Protein AF-Q4CYM6-F1 (afdb_monomer_lite)

Sequence (364 aa):
MTAPSELSGEALVFYVMRTNGNPVRLFGADGVTAESALKRVYKALALRLHPDKNGHPRAHEAFQLLQQSFEATLESLQSKAPEEKKTRPNFPPPCPSSSPPPPPPPPPPPSFAFAKSTLPGVRKEEQKQRQHAFAGNSLFEIPLPPDVFGAFAAPDSSEPPVASVSTGCPGTKPPAKRTRPLPALDLSSDDEEHVDEAGGLQASRRDDEQEHASQKRNAERKAVQKEKRSTGRRTLMQLFAEFNISDDEEEMAPVNHPTGKETGHHWEPTSCHETNRRQQSGAGKPATTLASSSVACPCCGAGEFSAHIMRGVVCQSCRAQFVPAAIGMMAAERHAAGRKKDRASRGELCACGKAKKGLCFLCD

Organism: Trypanosoma cruzi (strain CL Brener) (NCBI:txid353153)

Structure (mmCIF, N/CA/C/O backbone):
data_AF-Q4CYM6-F1
#
_entry.id   AF-Q4CYM6-F1
#
loop_
_atom_site.group_PDB
_atom_site.id
_atom_site.type_symbol
_atom_site.label_atom_id
_atom_site.label_alt_id
_atom_site.label_comp_id
_atom_site.label_asym_id
_atom_site.label_entity_id
_atom_site.label_seq_id
_atom_site.pdbx_PDB_ins_code
_atom_site.Cartn_x
_atom_site.Cartn_y
_atom_site.Cartn_z
_atom_site.occupancy
_atom_site.B_iso_or_equiv
_atom_site.auth_seq_id
_atom_site.auth_comp_id
_atom_site.auth_asym_id
_atom_site.auth_atom_id
_atom_site.pdbx_PDB_model_num
ATOM 1 N N . MET A 1 1 ? 10.605 10.141 9.007 1.00 66.00 1 MET A N 1
ATOM 2 C CA . MET A 1 1 ? 10.479 9.049 8.018 1.00 66.00 1 MET A CA 1
ATOM 3 C C . MET A 1 1 ? 9.621 9.570 6.881 1.00 66.00 1 MET A C 1
ATOM 5 O O . MET A 1 1 ? 8.576 10.131 7.172 1.00 66.00 1 MET A O 1
ATOM 9 N N . THR A 1 2 ? 10.072 9.475 5.631 1.00 80.38 2 THR A N 1
ATOM 10 C CA . THR A 1 2 ? 9.283 9.915 4.468 1.00 80.38 2 THR A CA 1
ATOM 11 C C . THR A 1 2 ? 8.023 9.064 4.361 1.00 80.38 2 THR A C 1
ATOM 13 O O . THR A 1 2 ? 8.113 7.838 4.451 1.00 80.38 2 THR A O 1
ATOM 16 N N . ALA A 1 3 ? 6.861 9.698 4.202 1.00 87.94 3 ALA A N 1
ATOM 17 C CA . ALA A 1 3 ? 5.616 8.969 4.013 1.00 87.94 3 ALA A CA 1
ATOM 18 C C . ALA A 1 3 ? 5.698 8.150 2.709 1.00 87.94 3 ALA A C 1
ATOM 20 O O . ALA A 1 3 ? 6.190 8.668 1.701 1.00 87.94 3 ALA A O 1
ATOM 21 N N . PRO A 1 4 ? 5.208 6.898 2.675 1.00 88.62 4 PRO A N 1
ATOM 22 C CA . PRO A 1 4 ? 5.246 6.074 1.461 1.00 88.62 4 PRO A CA 1
ATOM 23 C C . PRO A 1 4 ? 4.514 6.751 0.288 1.00 88.62 4 PRO A C 1
ATOM 25 O O . PRO A 1 4 ? 4.894 6.595 -0.871 1.00 88.62 4 PRO A O 1
ATOM 28 N N . SER A 1 5 ? 3.540 7.610 0.599 1.00 88.00 5 SER A N 1
ATOM 29 C CA . SER A 1 5 ? 2.810 8.474 -0.333 1.00 88.00 5 SER A CA 1
ATOM 30 C C . SER A 1 5 ? 3.649 9.564 -1.017 1.00 88.00 5 SER A C 1
ATOM 32 O O . SER A 1 5 ? 3.127 10.252 -1.894 1.00 88.00 5 SER A O 1
ATOM 34 N N . GLU A 1 6 ? 4.929 9.735 -0.695 1.00 91.12 6 GLU A N 1
ATOM 35 C CA . GLU A 1 6 ? 5.825 10.700 -1.360 1.00 91.12 6 GLU A CA 1
ATOM 36 C C . GLU A 1 6 ? 6.932 10.035 -2.189 1.00 91.12 6 GLU A C 1
ATOM 38 O O . GLU A 1 6 ? 7.688 10.716 -2.884 1.00 91.12 6 GLU A O 1
ATOM 43 N N . LEU A 1 7 ? 7.035 8.706 -2.132 1.00 93.81 7 LEU A N 1
ATOM 44 C CA . LEU A 1 7 ? 8.043 7.955 -2.869 1.00 93.81 7 LEU A CA 1
ATOM 45 C C . LEU A 1 7 ? 7.664 7.855 -4.356 1.00 93.81 7 LEU A C 1
ATOM 47 O O . LEU A 1 7 ? 6.485 7.731 -4.706 1.00 93.81 7 LEU A O 1
ATOM 51 N N . SER A 1 8 ? 8.674 7.897 -5.232 1.00 95.00 8 SER A N 1
ATOM 52 C CA . SER A 1 8 ? 8.510 7.525 -6.642 1.00 95.00 8 SER A CA 1
ATOM 53 C C . SER A 1 8 ? 8.118 6.048 -6.755 1.00 95.00 8 SER A C 1
ATOM 55 O O . SER A 1 8 ? 8.367 5.277 -5.830 1.00 95.00 8 SER A O 1
ATOM 57 N N . GLY A 1 9 ? 7.527 5.635 -7.881 1.00 95.25 9 GLY A N 1
ATOM 58 C CA . GLY A 1 9 ? 7.086 4.248 -8.086 1.00 95.25 9 GLY A CA 1
ATOM 59 C C . GLY A 1 9 ? 8.189 3.214 -7.823 1.00 95.25 9 GLY A C 1
ATOM 60 O O . GLY A 1 9 ? 7.995 2.281 -7.049 1.00 95.25 9 GLY A O 1
ATOM 61 N N . GLU A 1 10 ? 9.395 3.440 -8.351 1.00 96.81 10 GLU A N 1
ATOM 62 C CA . GLU A 1 10 ? 10.553 2.562 -8.118 1.00 96.81 10 GLU A CA 1
ATOM 63 C C . GLU A 1 10 ? 11.018 2.559 -6.654 1.00 96.81 10 GLU A C 1
ATOM 65 O O . GLU A 1 10 ? 11.250 1.497 -6.075 1.00 96.81 10 GLU A O 1
ATOM 70 N N . ALA A 1 11 ? 11.109 3.733 -6.018 1.00 97.19 11 ALA A N 1
ATOM 71 C CA . ALA A 1 11 ? 11.476 3.828 -4.605 1.00 97.19 11 ALA A CA 1
ATOM 72 C C . ALA A 1 11 ? 10.434 3.147 -3.705 1.00 97.19 11 ALA A C 1
ATOM 74 O O . ALA A 1 11 ? 10.786 2.553 -2.683 1.00 97.19 11 ALA A O 1
ATOM 75 N N . LEU A 1 12 ? 9.161 3.199 -4.102 1.00 97.31 12 LEU A N 1
ATOM 76 C CA . LEU A 1 12 ? 8.072 2.531 -3.412 1.00 97.31 12 LEU A CA 1
ATOM 77 C C . LEU A 1 12 ? 8.180 1.009 -3.547 1.00 97.31 12 LEU A C 1
ATOM 79 O O . LEU A 1 12 ? 8.008 0.319 -2.546 1.00 97.31 12 LEU A O 1
ATOM 83 N N . VAL A 1 13 ? 8.550 0.483 -4.721 1.00 97.94 13 VAL A N 1
ATOM 84 C CA . VAL A 1 13 ? 8.833 -0.954 -4.895 1.00 97.94 13 VAL A CA 1
ATOM 85 C C . VAL A 1 13 ? 9.922 -1.400 -3.917 1.00 97.94 13 VAL A C 1
ATOM 87 O O . VAL A 1 13 ? 9.685 -2.306 -3.120 1.00 97.94 13 VAL A O 1
ATOM 90 N N . PHE A 1 14 ? 11.076 -0.723 -3.882 1.00 97.56 14 PHE A N 1
ATOM 91 C CA . PHE A 1 14 ? 12.140 -1.049 -2.920 1.00 97.56 14 PHE A CA 1
ATOM 92 C C . PHE A 1 14 ? 11.678 -0.948 -1.464 1.00 97.56 14 PHE A C 1
ATOM 94 O O . PHE A 1 14 ? 12.076 -1.767 -0.633 1.00 97.56 14 PHE A O 1
ATOM 101 N N . TYR A 1 15 ? 10.836 0.035 -1.144 1.00 97.62 15 TYR A N 1
ATOM 102 C CA . TYR A 1 15 ? 10.273 0.200 0.191 1.00 97.62 15 TYR A CA 1
ATOM 103 C C . TYR A 1 15 ? 9.377 -0.978 0.596 1.00 97.62 15 TYR A C 1
ATOM 105 O O . TYR A 1 15 ? 9.541 -1.511 1.697 1.00 97.62 15 TYR A O 1
ATOM 113 N N . VAL A 1 16 ? 8.477 -1.431 -0.284 1.00 97.81 16 VAL A N 1
ATOM 114 C CA . VAL A 1 16 ? 7.616 -2.594 -0.010 1.00 97.81 16 VAL A CA 1
ATOM 115 C C . VAL A 1 16 ? 8.449 -3.861 0.169 1.00 97.81 16 VAL A C 1
ATOM 117 O O . VAL A 1 16 ? 8.280 -4.564 1.164 1.00 97.81 16 VAL A O 1
ATOM 120 N N . MET A 1 17 ? 9.434 -4.095 -0.703 1.00 97.44 17 MET A N 1
ATOM 121 C CA . MET A 1 17 ? 10.327 -5.254 -0.569 1.00 97.44 17 MET A CA 1
ATOM 122 C C . MET A 1 17 ? 11.131 -5.214 0.735 1.00 97.44 17 MET A C 1
ATOM 124 O O . MET A 1 17 ? 11.286 -6.226 1.411 1.00 97.44 17 MET A O 1
ATOM 128 N N . ARG A 1 18 ? 11.617 -4.033 1.135 1.00 97.50 18 ARG A N 1
ATOM 129 C CA . ARG A 1 18 ? 12.384 -3.854 2.378 1.00 97.50 18 ARG A CA 1
ATOM 130 C C . ARG A 1 18 ? 11.533 -4.018 3.636 1.00 97.50 18 ARG A C 1
ATOM 132 O O . ARG A 1 18 ? 12.061 -4.363 4.690 1.00 97.50 18 ARG A O 1
ATOM 139 N N . THR A 1 19 ? 10.247 -3.692 3.560 1.00 96.75 19 THR A N 1
ATOM 140 C CA . THR A 1 19 ? 9.304 -3.829 4.680 1.00 96.75 19 THR A CA 1
ATOM 141 C C . THR A 1 19 ? 8.689 -5.221 4.767 1.00 96.75 19 THR A C 1
ATOM 143 O O . THR A 1 19 ? 8.089 -5.522 5.796 1.00 96.75 19 THR A O 1
ATOM 146 N N . ASN A 1 20 ? 8.860 -6.052 3.732 1.00 96.81 20 ASN A N 1
ATOM 147 C CA . ASN A 1 20 ? 8.353 -7.420 3.643 1.00 96.81 20 ASN A CA 1
ATOM 148 C C . ASN A 1 20 ? 6.854 -7.526 3.977 1.00 96.81 20 ASN A C 1
ATOM 150 O O . ASN A 1 20 ? 6.438 -8.411 4.719 1.00 96.81 20 ASN A O 1
ATOM 154 N N . GLY A 1 21 ? 6.056 -6.561 3.508 1.00 93.06 21 GLY A N 1
ATOM 155 C CA . GLY A 1 21 ? 4.616 -6.546 3.777 1.00 93.06 21 GLY A CA 1
ATOM 156 C C . GLY A 1 21 ? 4.215 -6.122 5.198 1.00 93.06 21 GLY A C 1
ATOM 157 O O . GLY A 1 21 ? 3.111 -6.410 5.642 1.00 93.06 21 GLY A O 1
ATOM 158 N N . ASN A 1 22 ? 5.08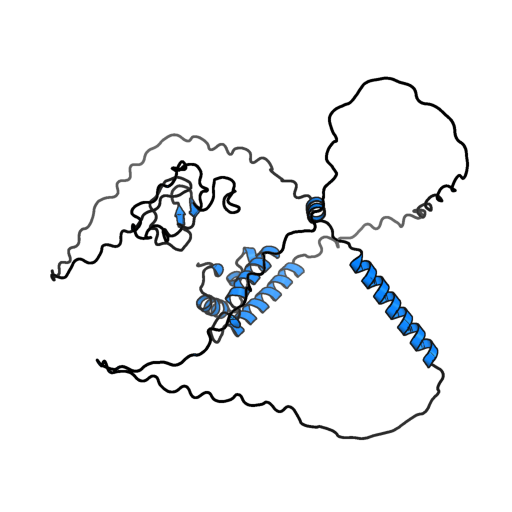0 -5.450 5.967 1.00 96.75 22 ASN A N 1
ATOM 159 C CA . ASN A 1 22 ? 4.679 -4.979 7.295 1.00 96.75 22 ASN A CA 1
ATOM 160 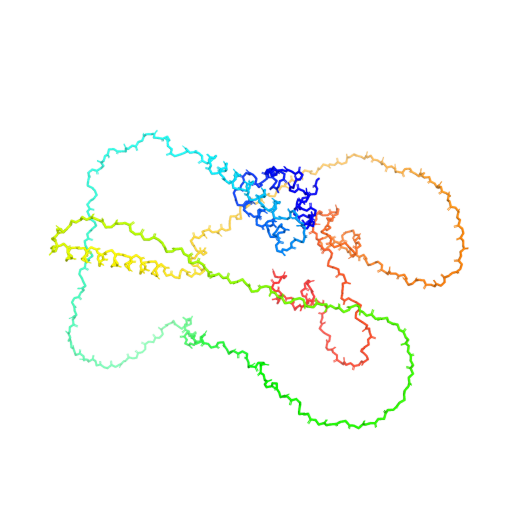C C . ASN A 1 22 ? 3.557 -3.915 7.190 1.00 96.75 22 ASN A C 1
ATOM 162 O O . ASN A 1 22 ? 3.822 -2.809 6.700 1.00 96.75 22 ASN A O 1
ATOM 166 N N . PRO A 1 23 ? 2.338 -4.183 7.698 1.00 96.12 23 PRO A N 1
ATOM 167 C CA . PRO A 1 23 ? 1.184 -3.322 7.451 1.00 96.12 23 PRO A CA 1
ATOM 168 C C . PRO A 1 23 ? 1.307 -1.957 8.134 1.00 96.12 23 PRO A C 1
ATOM 170 O O . PRO A 1 23 ? 0.920 -0.947 7.554 1.00 96.12 23 PRO A O 1
ATOM 173 N N . VAL A 1 24 ? 1.932 -1.889 9.315 1.00 96.38 24 VAL A N 1
ATOM 174 C CA . VAL A 1 24 ? 2.138 -0.629 10.053 1.00 96.38 24 VAL A CA 1
ATOM 175 C C . VAL A 1 24 ? 3.072 0.305 9.286 1.00 96.38 24 VAL A C 1
ATOM 177 O O . VAL A 1 24 ? 2.883 1.520 9.281 1.00 96.38 24 VAL A O 1
ATOM 180 N N . ARG A 1 25 ? 4.081 -0.247 8.602 1.00 96.56 25 ARG A N 1
ATOM 181 C CA . ARG A 1 25 ? 5.010 0.551 7.790 1.00 96.56 25 ARG A CA 1
ATOM 182 C C . ARG A 1 25 ? 4.386 0.978 6.463 1.00 96.56 25 ARG A C 1
ATOM 184 O O . ARG A 1 25 ? 4.596 2.110 6.040 1.00 96.56 25 ARG A O 1
ATOM 191 N N . LEU A 1 26 ? 3.616 0.096 5.825 1.00 96.31 26 LEU A N 1
ATOM 192 C CA . LEU A 1 26 ? 2.977 0.373 4.537 1.00 96.31 26 LEU A CA 1
ATOM 193 C C . LEU A 1 26 ? 1.810 1.358 4.657 1.00 96.31 26 LEU A C 1
ATOM 195 O O . LEU A 1 26 ? 1.749 2.328 3.903 1.00 96.31 26 LEU A O 1
ATOM 199 N N . PHE A 1 27 ? 0.899 1.118 5.600 1.00 96.25 27 PHE A N 1
ATOM 200 C CA . PHE A 1 27 ? -0.351 1.870 5.730 1.00 96.25 27 PHE A CA 1
ATOM 201 C C . PHE A 1 27 ? -0.303 2.962 6.806 1.00 96.25 27 PHE A C 1
ATOM 203 O O . PHE A 1 27 ? -1.181 3.822 6.841 1.00 96.25 27 PHE A O 1
ATOM 210 N N . GLY A 1 28 ? 0.730 2.966 7.654 1.00 94.56 28 GLY A N 1
ATOM 211 C CA . GLY A 1 28 ? 0.811 3.834 8.829 1.00 94.56 28 GLY A CA 1
ATOM 212 C C . GLY A 1 28 ? -0.029 3.313 9.999 1.00 94.56 28 GLY A C 1
ATOM 213 O O . GLY A 1 28 ? -0.799 2.364 9.857 1.00 94.56 28 GLY A O 1
ATOM 214 N N . ALA A 1 29 ? 0.114 3.945 11.167 1.00 93.75 29 ALA A N 1
ATOM 215 C CA . ALA A 1 29 ? -0.659 3.593 12.362 1.00 93.75 29 ALA A CA 1
ATOM 216 C C . ALA A 1 29 ? -2.171 3.787 12.143 1.00 93.75 29 ALA A C 1
ATOM 218 O O . ALA A 1 29 ? -2.959 2.916 12.494 1.00 93.75 29 ALA A O 1
ATOM 219 N N . ASP A 1 30 ? -2.564 4.875 11.479 1.00 89.38 30 ASP A N 1
ATOM 220 C CA . ASP A 1 30 ? -3.975 5.175 11.199 1.00 89.38 30 ASP A CA 1
ATOM 221 C C . ASP A 1 30 ? -4.587 4.188 10.195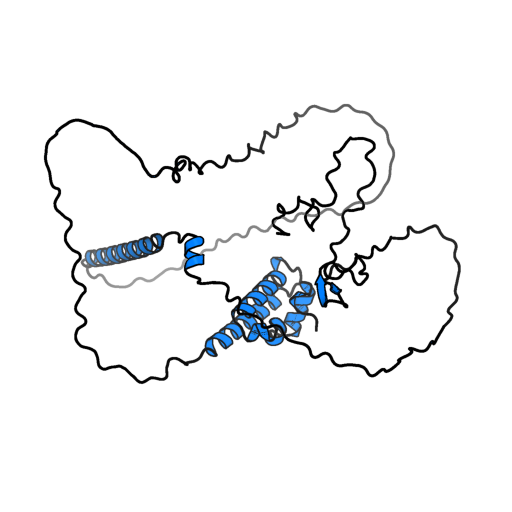 1.00 89.38 30 ASP A C 1
ATOM 223 O O . ASP A 1 30 ? -5.757 3.817 10.283 1.00 89.38 30 ASP A O 1
ATOM 227 N N . GLY A 1 31 ? -3.780 3.724 9.237 1.00 88.00 31 GLY A N 1
ATOM 228 C CA . GLY A 1 31 ? -4.212 2.750 8.244 1.00 88.00 31 GLY A CA 1
ATOM 229 C C . GLY A 1 31 ? -4.481 1.369 8.836 1.00 88.00 31 GLY A C 1
ATOM 230 O O . GLY A 1 31 ? -5.274 0.630 8.275 1.00 88.00 31 GLY A O 1
ATOM 231 N N . VAL A 1 32 ? -3.871 1.012 9.970 1.00 93.25 32 VAL A N 1
ATOM 232 C CA . VAL A 1 32 ? -4.099 -0.291 10.620 1.00 93.25 32 VAL A CA 1
ATOM 233 C C . VAL A 1 32 ? -5.188 -0.262 11.695 1.00 93.25 32 VAL A C 1
ATOM 235 O O . VAL A 1 32 ? -5.499 -1.312 12.250 1.00 93.25 32 VAL A O 1
ATOM 238 N N . THR A 1 33 ? -5.764 0.905 12.006 1.00 93.62 33 THR A N 1
ATOM 239 C CA . THR A 1 33 ? -6.825 1.063 13.021 1.00 93.62 33 THR A CA 1
ATOM 240 C C . THR A 1 33 ? -8.197 1.349 12.417 1.00 93.62 33 THR A C 1
ATOM 242 O O . THR A 1 33 ? -9.198 0.903 12.973 1.00 93.62 33 THR A O 1
ATOM 245 N N . ALA A 1 34 ? -8.265 2.045 11.277 1.00 95.06 34 ALA A N 1
ATOM 246 C CA . ALA A 1 34 ? -9.523 2.400 10.622 1.00 95.06 34 ALA A CA 1
ATOM 247 C C . ALA A 1 34 ? -9.637 1.793 9.215 1.00 95.06 34 ALA A C 1
ATOM 249 O O . ALA A 1 34 ? -8.825 2.065 8.330 1.00 95.06 34 ALA A O 1
ATOM 250 N N . GLU A 1 35 ? -10.712 1.037 8.963 1.00 96.44 35 GLU A N 1
ATOM 251 C CA . GLU A 1 35 ? -10.946 0.362 7.675 1.00 96.44 35 GLU A CA 1
ATOM 252 C C . GLU A 1 35 ? -11.021 1.347 6.490 1.00 96.44 35 GLU A C 1
ATOM 254 O O . GLU A 1 35 ? -10.513 1.083 5.397 1.00 96.44 35 GLU A O 1
ATOM 259 N N . SER A 1 36 ? -11.629 2.519 6.699 1.00 95.81 36 SER A N 1
ATOM 260 C CA . SER A 1 36 ? -11.734 3.563 5.674 1.00 95.81 36 SER A CA 1
ATOM 261 C C . SER A 1 36 ? -10.369 4.169 5.324 1.00 95.81 36 SER A C 1
ATOM 263 O O . SER A 1 36 ? -10.083 4.396 4.144 1.00 95.81 36 SER A O 1
ATOM 265 N N . ALA A 1 37 ? -9.502 4.384 6.319 1.00 96.00 37 ALA A N 1
ATOM 266 C CA . ALA A 1 37 ? -8.136 4.859 6.120 1.00 96.00 37 ALA A CA 1
ATOM 267 C C . ALA A 1 37 ? -7.290 3.803 5.394 1.00 96.00 37 ALA A C 1
ATOM 269 O O . ALA A 1 37 ? -6.634 4.132 4.401 1.00 96.00 37 ALA A O 1
ATOM 270 N N . LEU A 1 38 ? -7.397 2.532 5.804 1.00 97.44 38 LEU A N 1
ATOM 271 C CA . LEU A 1 38 ? -6.731 1.395 5.161 1.00 97.44 38 LEU A CA 1
ATOM 272 C C . LEU A 1 38 ? -7.022 1.350 3.656 1.00 97.44 38 LEU A C 1
ATOM 274 O O . LEU A 1 38 ? -6.105 1.358 2.832 1.00 97.44 38 LEU A O 1
ATOM 278 N N . LYS A 1 39 ? -8.309 1.373 3.286 1.00 97.62 39 LYS A N 1
ATOM 279 C CA . LYS A 1 39 ? -8.768 1.328 1.886 1.00 97.62 39 LYS A CA 1
ATOM 280 C C . LYS A 1 39 ? -8.252 2.510 1.064 1.00 97.62 39 LYS A C 1
ATOM 282 O O . LYS A 1 39 ? -7.861 2.336 -0.093 1.00 97.62 39 LYS A O 1
ATOM 287 N N . ARG A 1 40 ? -8.229 3.714 1.647 1.00 97.06 40 ARG A N 1
ATOM 288 C CA . ARG A 1 40 ? -7.719 4.924 0.979 1.00 97.06 40 ARG A CA 1
ATOM 289 C C . ARG A 1 40 ? -6.224 4.824 0.690 1.00 97.06 40 ARG A C 1
ATOM 291 O O . ARG A 1 40 ? -5.816 5.099 -0.441 1.00 97.06 40 ARG A O 1
ATOM 298 N N . VAL A 1 41 ? -5.424 4.421 1.678 1.00 96.75 41 VAL A N 1
ATOM 299 C CA . VAL A 1 41 ? -3.968 4.290 1.516 1.00 96.75 41 VAL A CA 1
ATOM 300 C C . VAL A 1 41 ? -3.636 3.150 0.555 1.00 96.75 41 VAL A C 1
ATOM 302 O O . VAL A 1 41 ? -2.851 3.356 -0.370 1.00 96.75 41 VAL A O 1
ATOM 305 N N . TYR A 1 42 ? -4.298 1.995 0.684 1.00 98.00 42 TYR A N 1
ATOM 306 C CA . TYR A 1 42 ? -4.143 0.872 -0.244 1.00 98.00 42 TYR A CA 1
ATOM 307 C C . TYR A 1 42 ? -4.378 1.294 -1.695 1.00 98.00 42 TYR A C 1
ATOM 309 O O . TYR A 1 42 ? -3.511 1.073 -2.536 1.00 98.00 42 TYR A O 1
ATOM 317 N N . LYS A 1 43 ? -5.491 1.977 -1.994 1.00 97.88 43 LYS A N 1
ATOM 318 C CA . LYS A 1 43 ? -5.790 2.436 -3.360 1.00 97.88 43 LYS A CA 1
ATOM 319 C C . LYS A 1 43 ? -4.699 3.361 -3.911 1.00 97.88 43 LYS A C 1
ATOM 321 O O . LYS A 1 43 ? -4.313 3.231 -5.072 1.00 97.88 43 LYS A O 1
ATOM 326 N N . ALA A 1 44 ? -4.192 4.282 -3.089 1.00 96.69 44 ALA A N 1
ATOM 327 C CA . ALA A 1 44 ? -3.128 5.200 -3.491 1.00 96.69 44 ALA A CA 1
ATOM 328 C C . ALA A 1 44 ? -1.808 4.467 -3.788 1.00 96.69 44 ALA A C 1
ATOM 330 O O . ALA A 1 44 ? -1.152 4.768 -4.787 1.00 96.69 44 ALA A O 1
ATOM 331 N N . LEU A 1 45 ? -1.436 3.490 -2.956 1.00 97.44 45 LEU A N 1
ATOM 332 C CA . LEU A 1 45 ? -0.233 2.680 -3.152 1.00 97.44 45 LEU A CA 1
ATOM 333 C C . LEU A 1 45 ? -0.379 1.716 -4.336 1.00 97.44 45 LEU A C 1
ATOM 335 O O . LEU A 1 45 ? 0.535 1.618 -5.149 1.00 97.44 45 LEU A O 1
ATOM 339 N N . ALA A 1 46 ? -1.535 1.071 -4.490 1.00 97.94 46 ALA A N 1
ATOM 340 C CA . ALA A 1 46 ? -1.829 0.129 -5.566 1.00 97.94 46 ALA A CA 1
ATOM 341 C C . ALA A 1 46 ? -1.697 0.782 -6.949 1.00 97.94 46 ALA A C 1
ATOM 343 O O . ALA A 1 46 ? -1.032 0.239 -7.827 1.00 97.94 46 ALA A O 1
ATOM 344 N N . LEU A 1 47 ? -2.243 1.991 -7.130 1.00 97.19 47 LEU A N 1
ATOM 345 C CA . LEU A 1 47 ? -2.100 2.745 -8.384 1.00 97.19 47 LEU A CA 1
ATOM 346 C C . LEU A 1 47 ? -0.637 3.057 -8.721 1.00 97.19 47 LEU A C 1
ATOM 348 O O . LEU A 1 47 ? -0.267 3.100 -9.893 1.00 97.19 47 LEU A O 1
ATOM 352 N N . ARG A 1 48 ? 0.189 3.275 -7.695 1.00 96.50 48 ARG A N 1
ATOM 353 C CA . ARG A 1 48 ? 1.609 3.608 -7.838 1.00 96.50 48 ARG A CA 1
ATOM 354 C C . ARG A 1 48 ? 2.529 2.410 -7.900 1.00 96.50 48 ARG A C 1
ATOM 356 O O . ARG A 1 48 ? 3.651 2.603 -8.332 1.00 96.50 48 ARG A O 1
ATOM 363 N N . LEU A 1 49 ? 2.099 1.225 -7.475 1.00 97.12 49 LEU A N 1
ATOM 364 C CA . LEU A 1 49 ? 2.855 -0.030 -7.572 1.00 97.12 49 LEU A CA 1
ATOM 365 C C . LEU A 1 49 ? 2.393 -0.918 -8.725 1.00 97.12 49 LEU A C 1
ATOM 367 O O . LEU A 1 49 ? 3.004 -1.950 -8.980 1.00 97.12 49 LEU A O 1
ATOM 371 N N . HIS A 1 50 ? 1.334 -0.527 -9.434 1.00 97.62 50 HIS A N 1
ATOM 372 C CA . HIS A 1 50 ? 0.777 -1.320 -10.517 1.00 97.62 50 HIS A CA 1
ATOM 373 C C . HIS A 1 50 ? 1.851 -1.666 -11.570 1.00 97.62 50 HIS A C 1
ATOM 375 O O . HIS A 1 50 ? 2.521 -0.748 -12.058 1.00 97.62 50 HIS A O 1
ATOM 381 N N . PRO A 1 51 ? 2.018 -2.945 -11.958 1.00 97.88 51 PRO A N 1
ATOM 382 C CA . PRO A 1 51 ? 3.101 -3.370 -12.849 1.00 97.88 51 PRO A CA 1
ATOM 383 C C . PRO A 1 51 ? 3.032 -2.719 -14.239 1.00 97.88 51 PRO A C 1
ATOM 385 O O . PRO A 1 51 ? 4.064 -2.441 -14.826 1.00 97.88 51 PRO A O 1
ATOM 388 N N . ASP A 1 52 ? 1.833 -2.382 -14.730 1.00 97.75 52 ASP A N 1
ATOM 389 C CA . ASP A 1 52 ? 1.655 -1.637 -15.994 1.00 97.75 52 ASP A CA 1
ATOM 390 C C . ASP A 1 52 ? 2.293 -0.236 -15.966 1.00 97.75 52 ASP A C 1
ATOM 392 O O . ASP A 1 52 ? 2.821 0.248 -16.961 1.00 97.75 52 ASP A O 1
ATOM 396 N N . LYS A 1 53 ? 2.258 0.434 -14.806 1.00 96.38 53 LYS A N 1
ATOM 397 C CA . LYS A 1 53 ? 2.742 1.816 -14.664 1.00 96.38 53 LYS A CA 1
ATOM 398 C C . LYS A 1 53 ? 4.188 1.897 -14.192 1.00 96.38 53 LYS A C 1
ATOM 400 O O . LYS A 1 53 ? 4.804 2.952 -14.316 1.00 96.38 53 LYS A O 1
ATOM 405 N N . ASN A 1 54 ? 4.721 0.810 -13.640 1.00 96.38 54 ASN A N 1
ATOM 406 C CA . ASN A 1 54 ? 6.061 0.766 -13.075 1.00 96.38 54 ASN A CA 1
ATOM 407 C C . ASN A 1 54 ? 6.929 -0.193 -13.870 1.00 96.38 54 ASN A C 1
ATOM 409 O O . ASN A 1 54 ? 6.776 -1.403 -13.756 1.00 96.38 54 ASN A O 1
ATOM 413 N N . GLY A 1 55 ? 7.918 0.344 -14.584 1.00 96.31 55 GLY A N 1
ATOM 414 C CA . GLY A 1 55 ? 8.883 -0.457 -15.342 1.00 96.31 55 GLY A CA 1
ATOM 415 C C . GLY A 1 55 ? 9.860 -1.278 -14.487 1.00 96.31 55 GLY A C 1
ATOM 416 O O . GLY A 1 55 ? 10.777 -1.885 -15.031 1.00 96.31 55 GLY A O 1
ATOM 417 N N . HIS A 1 56 ? 9.709 -1.295 -13.159 1.00 97.56 56 HIS A N 1
ATOM 418 C CA . HIS A 1 56 ? 10.599 -2.039 -12.276 1.00 97.56 56 HIS A CA 1
ATOM 419 C C . HIS A 1 56 ? 10.301 -3.550 -12.358 1.00 97.56 56 HIS A C 1
ATOM 421 O O . HIS A 1 56 ? 9.152 -3.948 -12.158 1.00 97.56 56 HIS A O 1
ATOM 427 N N . PRO A 1 57 ? 11.308 -4.429 -12.538 1.00 97.94 57 PRO A N 1
ATOM 428 C CA . PRO A 1 57 ? 11.087 -5.870 -12.737 1.00 97.94 57 PRO A CA 1
ATOM 429 C C . PRO A 1 57 ? 10.389 -6.555 -11.551 1.00 97.94 57 PRO A C 1
ATOM 431 O O . PRO A 1 57 ? 9.675 -7.535 -11.722 1.00 97.94 57 PRO A O 1
ATOM 434 N N . ARG A 1 58 ? 10.555 -6.010 -10.339 1.00 97.94 58 ARG A N 1
ATOM 435 C CA . ARG A 1 58 ? 9.903 -6.493 -9.103 1.00 97.94 58 ARG A CA 1
ATOM 436 C C . ARG A 1 58 ? 8.597 -5.773 -8.747 1.00 97.94 58 ARG A C 1
ATOM 438 O O . ARG A 1 58 ? 8.106 -5.939 -7.635 1.00 97.94 58 ARG A O 1
ATOM 445 N N . ALA A 1 59 ? 8.042 -4.943 -9.635 1.00 98.19 59 ALA A N 1
ATOM 446 C CA . ALA A 1 59 ? 6.794 -4.226 -9.349 1.00 98.19 59 ALA A CA 1
ATOM 447 C C . ALA A 1 59 ? 5.629 -5.190 -9.080 1.00 98.19 59 ALA A C 1
ATOM 449 O O . ALA A 1 59 ? 4.847 -4.973 -8.159 1.00 98.19 59 ALA A O 1
ATOM 450 N N . HIS A 1 60 ? 5.565 -6.295 -9.829 1.00 98.31 60 HIS A N 1
ATOM 451 C CA . HIS A 1 60 ? 4.552 -7.329 -9.634 1.00 98.31 60 HIS A CA 1
ATOM 452 C C . HIS A 1 60 ? 4.657 -8.000 -8.252 1.00 98.31 60 HIS A C 1
ATOM 454 O O . HIS A 1 60 ? 3.663 -8.090 -7.539 1.00 98.31 60 HIS A O 1
ATOM 460 N N . GLU A 1 61 ? 5.868 -8.391 -7.840 1.00 98.38 61 GLU A N 1
ATOM 461 C CA . GLU A 1 61 ? 6.148 -8.989 -6.523 1.00 98.38 61 GLU A CA 1
ATOM 462 C C . GLU A 1 61 ? 5.783 -8.025 -5.378 1.00 98.38 61 GLU A C 1
ATOM 464 O O . GLU A 1 61 ? 5.091 -8.397 -4.431 1.00 98.38 61 GLU A O 1
ATOM 469 N N . ALA A 1 62 ? 6.164 -6.748 -5.497 1.00 98.31 62 ALA A N 1
ATOM 470 C CA . ALA A 1 62 ? 5.807 -5.723 -4.518 1.00 98.31 62 ALA A CA 1
ATOM 471 C C . ALA A 1 62 ? 4.292 -5.482 -4.438 1.00 98.31 62 ALA A C 1
ATOM 473 O O . ALA A 1 62 ? 3.756 -5.277 -3.348 1.00 98.31 62 ALA A O 1
ATOM 474 N N . PHE A 1 63 ? 3.588 -5.516 -5.571 1.00 98.44 63 PHE A N 1
ATOM 475 C CA . PHE A 1 63 ? 2.135 -5.373 -5.596 1.00 98.44 63 PHE A CA 1
ATOM 476 C C . PHE A 1 63 ? 1.436 -6.538 -4.879 1.00 98.44 63 PHE A C 1
ATOM 478 O O . PHE A 1 63 ? 0.516 -6.299 -4.097 1.00 98.44 63 PHE A O 1
ATOM 485 N N . GLN A 1 64 ? 1.909 -7.776 -5.072 1.00 98.44 64 GLN A N 1
ATOM 486 C CA . GLN A 1 64 ? 1.392 -8.946 -4.352 1.00 98.44 64 GLN A CA 1
ATOM 487 C C . GLN A 1 64 ? 1.596 -8.816 -2.836 1.00 98.44 64 GLN A C 1
ATOM 489 O O . GLN A 1 64 ? 0.649 -9.017 -2.077 1.00 98.44 64 GLN A O 1
ATOM 494 N N . LEU A 1 65 ? 2.790 -8.406 -2.387 1.00 98.31 65 LEU A N 1
ATOM 495 C CA . LEU A 1 65 ? 3.056 -8.168 -0.962 1.00 98.31 65 LEU A CA 1
ATOM 496 C C . LEU A 1 65 ? 2.143 -7.082 -0.381 1.00 98.31 65 LEU A C 1
ATOM 498 O O . LEU A 1 65 ? 1.605 -7.251 0.714 1.00 98.31 65 LEU A O 1
ATOM 502 N N . LEU A 1 66 ? 1.933 -5.977 -1.109 1.00 98.31 66 LEU A N 1
ATOM 503 C CA . LEU A 1 66 ? 0.995 -4.928 -0.696 1.00 98.31 66 LEU A CA 1
ATOM 504 C C . LEU A 1 66 ? -0.429 -5.486 -0.538 1.00 98.31 66 LEU A C 1
ATOM 506 O O . LEU A 1 66 ? -1.093 -5.171 0.450 1.00 98.31 66 LEU A O 1
ATOM 510 N N . GLN A 1 67 ? -0.893 -6.293 -1.495 1.00 98.56 67 GLN A N 1
ATOM 511 C CA . GLN A 1 67 ? -2.232 -6.880 -1.476 1.00 98.56 67 GLN A CA 1
ATOM 512 C C . GLN A 1 67 ? -2.422 -7.859 -0.309 1.00 98.56 67 GLN A C 1
ATOM 514 O O . GLN A 1 67 ? -3.382 -7.708 0.443 1.00 98.56 67 GLN A O 1
ATOM 519 N N . GLN A 1 68 ? -1.479 -8.778 -0.090 1.00 98.50 68 GLN A N 1
ATOM 520 C CA . GLN A 1 68 ? -1.511 -9.707 1.049 1.00 98.50 68 GLN A CA 1
ATOM 521 C C . GLN A 1 68 ? -1.551 -8.958 2.388 1.00 98.50 68 GLN A C 1
ATOM 523 O O . GLN A 1 68 ? -2.325 -9.293 3.282 1.00 98.50 68 GLN A O 1
ATOM 528 N N . SER A 1 69 ? -0.751 -7.894 2.510 1.00 98.00 69 SER A N 1
ATOM 529 C CA . SER A 1 69 ? -0.724 -7.053 3.714 1.00 98.00 69 SER A CA 1
ATOM 530 C C . SER A 1 69 ? -2.065 -6.360 3.956 1.00 98.00 69 SER A C 1
ATOM 532 O O . SER A 1 69 ? -2.501 -6.229 5.100 1.00 98.00 69 SER A O 1
ATOM 534 N N . PHE A 1 70 ? -2.714 -5.893 2.886 1.00 98.50 70 PHE A N 1
ATOM 535 C CA . PHE A 1 70 ? -4.027 -5.255 2.949 1.00 98.50 70 PHE A CA 1
ATOM 536 C C . PHE A 1 70 ? -5.109 -6.242 3.398 1.00 98.50 70 PHE A C 1
ATOM 538 O O . PHE A 1 70 ? -5.834 -5.930 4.339 1.00 98.50 70 PHE A O 1
ATOM 545 N N . GLU A 1 71 ? -5.181 -7.422 2.779 1.00 98.44 71 GLU A N 1
ATOM 546 C CA . GLU A 1 71 ? -6.162 -8.467 3.105 1.00 98.44 71 GLU A CA 1
ATOM 547 C C . GLU A 1 71 ? -6.018 -8.926 4.564 1.00 98.44 71 GLU A C 1
ATOM 549 O O . GLU A 1 71 ? -6.981 -8.847 5.324 1.00 98.44 71 GLU A O 1
ATOM 554 N N . ALA A 1 72 ? -4.797 -9.244 5.009 1.00 97.75 72 ALA A N 1
ATOM 555 C CA . ALA A 1 72 ? -4.535 -9.638 6.395 1.00 97.75 72 ALA A CA 1
ATOM 556 C C . ALA A 1 72 ? -4.896 -8.536 7.415 1.00 97.75 72 ALA A C 1
ATOM 558 O O . ALA A 1 72 ? -5.407 -8.815 8.502 1.00 97.75 72 ALA A O 1
ATOM 559 N N . THR A 1 73 ? -4.653 -7.263 7.078 1.00 97.50 73 THR A N 1
ATOM 560 C CA . THR A 1 73 ? -5.027 -6.137 7.953 1.00 97.50 73 THR A CA 1
ATOM 561 C C . THR A 1 73 ? -6.541 -5.943 7.987 1.00 97.50 73 THR A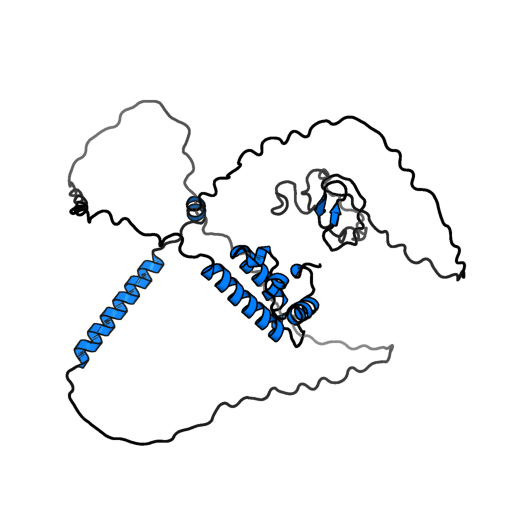 C 1
ATOM 563 O O . THR A 1 73 ? -7.099 -5.694 9.055 1.00 97.50 73 THR A O 1
ATOM 566 N N . LEU A 1 74 ? -7.215 -6.081 6.842 1.00 97.12 74 LEU A N 1
ATOM 567 C CA . LEU A 1 74 ? -8.669 -5.985 6.737 1.00 97.12 74 LEU A CA 1
ATOM 568 C C . LEU A 1 74 ? -9.349 -7.082 7.570 1.00 97.12 74 LEU A C 1
ATOM 570 O O . LEU A 1 74 ? -10.247 -6.783 8.353 1.00 97.12 74 LEU A O 1
ATOM 574 N N . GLU A 1 75 ? -8.877 -8.324 7.464 1.00 96.88 75 GLU A N 1
ATOM 575 C CA . GLU A 1 75 ? -9.347 -9.448 8.281 1.00 96.88 75 GLU A CA 1
ATOM 576 C C . GLU A 1 75 ? -9.090 -9.213 9.774 1.00 96.88 75 GLU A C 1
ATOM 578 O O . GLU A 1 75 ? -9.954 -9.489 10.609 1.00 96.88 75 GLU A O 1
ATOM 583 N N . SER A 1 76 ? -7.932 -8.649 10.138 1.00 96.19 76 SER A N 1
ATOM 584 C CA . SER A 1 76 ? -7.637 -8.283 11.529 1.00 96.19 76 SER A CA 1
ATOM 585 C C . SER A 1 76 ? -8.604 -7.225 12.063 1.00 96.19 76 SER A C 1
ATOM 587 O O . SER A 1 76 ? -9.065 -7.335 13.196 1.00 96.19 76 SER A O 1
ATOM 589 N N . LEU A 1 77 ? -8.952 -6.220 11.256 1.00 95.19 77 LEU A N 1
ATOM 590 C CA . LEU A 1 77 ? -9.916 -5.186 11.638 1.00 95.19 77 LEU A CA 1
ATOM 591 C C . LEU A 1 77 ? -11.337 -5.744 11.773 1.00 95.19 77 LEU A C 1
ATOM 593 O O . LEU A 1 77 ? -12.040 -5.399 12.719 1.00 95.19 77 LEU A O 1
ATOM 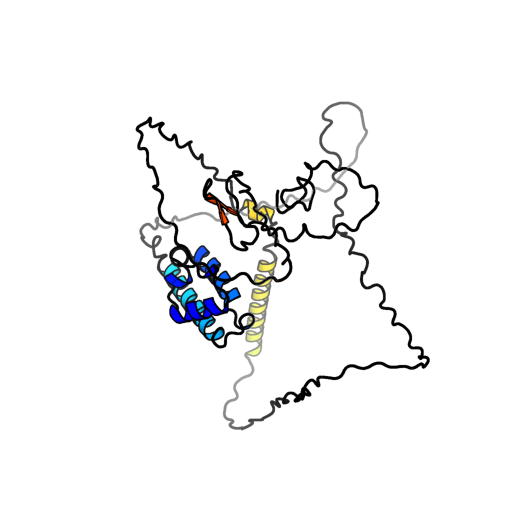597 N N . GLN A 1 78 ? -11.740 -6.630 10.864 1.00 93.69 78 GLN A N 1
ATOM 598 C CA . GLN A 1 78 ? -13.066 -7.250 10.880 1.00 93.69 78 GLN A CA 1
ATOM 599 C C . GLN A 1 78 ? -13.218 -8.282 12.007 1.00 93.69 78 GLN A C 1
ATOM 601 O O . GLN A 1 78 ? -14.272 -8.353 12.631 1.00 93.69 78 GLN A O 1
ATOM 606 N N . SER A 1 79 ? -12.169 -9.047 12.320 1.00 92.44 79 SER A N 1
ATOM 607 C CA . SER A 1 79 ? -12.163 -9.990 13.452 1.00 92.44 79 SER A CA 1
ATOM 608 C C . SER A 1 79 ? -12.084 -9.287 14.809 1.00 92.44 79 SER A C 1
ATOM 610 O O . SER A 1 79 ? -12.676 -9.756 15.781 1.00 92.44 79 SER A O 1
ATOM 612 N N . LYS A 1 80 ? -11.408 -8.133 14.876 1.00 83.44 80 LYS A N 1
ATOM 613 C CA . LYS A 1 80 ? -11.384 -7.244 16.046 1.00 83.44 80 LYS A CA 1
ATOM 614 C C . LYS A 1 80 ? -12.644 -6.409 16.224 1.00 83.44 80 LYS A C 1
ATOM 616 O O . LYS A 1 80 ? -12.626 -5.565 17.108 1.00 83.44 80 LYS A O 1
ATOM 621 N N . ALA A 1 81 ? -13.694 -6.600 15.431 1.00 64.12 81 ALA A N 1
ATOM 622 C CA . ALA A 1 81 ? -15.012 -6.020 15.675 1.00 64.12 81 ALA A CA 1
ATOM 623 C C . ALA A 1 81 ? -15.915 -7.076 16.347 1.00 64.12 81 ALA A C 1
ATOM 625 O O . ALA A 1 81 ? -16.818 -7.617 15.703 1.00 64.12 81 ALA A O 1
ATOM 626 N N . PRO A 1 82 ? -15.659 -7.449 17.617 1.00 63.69 82 PRO A N 1
ATOM 627 C CA . PRO A 1 82 ? -16.090 -8.708 18.176 1.00 63.69 82 PRO A CA 1
ATOM 628 C C . PRO A 1 82 ? -17.313 -8.451 19.057 1.00 63.69 82 PRO A C 1
ATOM 630 O O . PRO A 1 82 ? -17.279 -7.654 19.984 1.00 63.69 82 PRO A O 1
ATOM 633 N N . GLU A 1 83 ? -18.382 -9.201 18.831 1.00 56.25 83 GLU A N 1
ATOM 634 C CA . GLU A 1 83 ? -19.171 -9.738 19.948 1.00 56.25 83 GLU A CA 1
ATOM 635 C C . GLU A 1 83 ? -19.852 -8.779 20.962 1.00 56.25 83 GLU A C 1
ATOM 637 O O . GLU A 1 83 ? -20.525 -9.276 21.861 1.00 56.25 83 GLU A O 1
ATOM 642 N N . GLU A 1 84 ? -19.873 -7.450 20.801 1.00 56.53 84 GLU A N 1
ATOM 643 C CA . GLU A 1 84 ? -20.632 -6.543 21.699 1.00 56.53 84 GLU A CA 1
ATOM 644 C C . GLU A 1 84 ? -22.168 -6.589 21.513 1.00 56.53 84 GLU A C 1
ATOM 646 O O . GLU A 1 84 ? -22.911 -5.777 22.061 1.00 56.53 84 GLU A O 1
ATOM 651 N N . LYS A 1 85 ? -22.696 -7.583 20.787 1.00 54.41 85 LYS A N 1
ATOM 652 C CA . LYS A 1 85 ? -24.143 -7.876 20.716 1.00 54.41 85 LYS A CA 1
ATOM 653 C C . LYS A 1 85 ? -24.522 -9.325 21.030 1.00 54.41 85 LYS A C 1
ATOM 655 O O . LYS A 1 85 ? -25.656 -9.721 20.755 1.00 54.41 85 LYS A O 1
ATOM 660 N N . LYS A 1 86 ? -23.631 -10.118 21.641 1.00 55.25 86 LYS A N 1
ATOM 661 C CA . LYS A 1 86 ? -23.960 -11.494 22.063 1.00 55.25 86 LYS A CA 1
ATOM 662 C C . LYS A 1 86 ? -23.823 -11.770 23.560 1.00 55.25 86 LYS A C 1
ATOM 664 O O . LYS A 1 86 ? -23.878 -12.922 23.978 1.00 55.25 86 LYS A O 1
ATOM 669 N N . THR A 1 87 ? -23.859 -10.727 24.384 1.00 51.84 87 THR A N 1
ATOM 670 C CA . THR A 1 87 ? -24.401 -10.845 25.744 1.00 51.84 87 THR A CA 1
ATOM 671 C C . THR A 1 87 ? -25.932 -10.848 25.655 1.00 51.84 87 THR A C 1
ATOM 673 O O . THR A 1 87 ? -26.593 -9.815 25.709 1.00 51.84 87 THR A O 1
ATOM 676 N N . ARG A 1 88 ? -26.515 -12.043 25.486 1.00 57.03 88 ARG A N 1
ATOM 677 C CA . ARG A 1 88 ? -27.864 -12.357 26.011 1.00 57.03 88 ARG A CA 1
ATOM 678 C C . ARG A 1 88 ? -27.900 -11.945 27.504 1.00 57.03 88 ARG A C 1
ATOM 680 O O . ARG A 1 88 ? -26.853 -12.073 28.134 1.00 57.03 88 ARG A O 1
ATOM 687 N N . PRO A 1 89 ? -29.044 -11.566 28.122 1.00 48.69 89 PRO A N 1
ATOM 688 C CA . PRO A 1 89 ? -30.232 -12.419 28.090 1.00 48.69 89 PRO A CA 1
ATOM 689 C C . PRO A 1 89 ? -31.559 -11.678 28.343 1.00 48.69 89 PRO A C 1
ATOM 691 O O . PRO A 1 89 ? -31.918 -11.412 29.483 1.00 48.69 89 PRO A O 1
ATOM 694 N N . ASN A 1 90 ? -32.357 -11.406 27.314 1.00 51.66 90 ASN A N 1
ATOM 695 C CA . ASN A 1 90 ? -33.792 -11.242 27.548 1.00 51.66 90 ASN A CA 1
ATOM 696 C C . ASN A 1 90 ? -34.557 -11.445 26.245 1.00 51.66 90 ASN A C 1
ATOM 698 O O . ASN A 1 90 ? -34.763 -10.518 25.468 1.00 51.66 90 ASN A O 1
ATOM 702 N N . PHE A 1 91 ? -34.962 -12.688 25.994 1.00 55.09 91 PHE A N 1
ATOM 703 C CA . PHE A 1 91 ? -36.224 -12.867 25.296 1.00 55.09 91 PHE A CA 1
ATOM 704 C C . PHE A 1 91 ? -37.295 -12.390 26.283 1.00 55.09 91 PHE A C 1
ATOM 706 O O . PHE A 1 91 ? -37.449 -13.044 27.317 1.00 55.09 91 PHE A O 1
ATOM 713 N N . PRO A 1 92 ? -38.032 -11.292 26.027 1.00 63.81 92 PRO A N 1
ATOM 714 C CA . PRO A 1 92 ? -39.349 -11.199 26.628 1.00 63.81 92 PRO A CA 1
ATOM 715 C C . PRO A 1 92 ? -40.125 -12.459 26.199 1.00 63.81 92 PRO A C 1
ATOM 717 O O . PRO A 1 92 ? -39.914 -12.949 25.079 1.00 63.81 92 PRO A O 1
ATOM 720 N N . PRO A 1 93 ? -40.967 -13.033 27.075 1.00 68.00 93 PRO A N 1
ATOM 721 C CA . PRO A 1 93 ? -41.810 -14.161 26.701 1.00 68.00 93 PRO A CA 1
ATOM 722 C C . PRO A 1 93 ? -42.553 -13.822 25.400 1.00 68.00 93 PRO A C 1
ATOM 724 O O . PRO A 1 93 ? -42.865 -12.649 25.178 1.00 68.00 93 PRO A O 1
ATOM 727 N N . PRO A 1 94 ? -42.804 -14.809 24.521 1.00 63.19 94 PRO A N 1
ATOM 728 C CA . PRO A 1 94 ? -43.494 -14.564 23.265 1.00 63.19 94 PRO A CA 1
ATOM 729 C C . PRO A 1 94 ? -44.817 -13.883 23.590 1.00 63.19 94 PRO A C 1
ATOM 731 O O . PRO A 1 94 ? -45.680 -14.498 24.210 1.00 63.19 94 PRO A O 1
ATOM 734 N N . CYS A 1 95 ? -44.963 -12.610 23.218 1.00 49.00 95 CYS A N 1
ATOM 735 C CA . CYS A 1 95 ? -46.261 -11.963 23.245 1.00 49.00 95 CYS A CA 1
ATOM 736 C C . CYS A 1 95 ? -47.168 -12.772 22.312 1.00 49.00 95 CYS A C 1
ATOM 738 O O . CYS A 1 95 ? -46.900 -12.816 21.106 1.00 49.00 95 CYS A O 1
ATOM 740 N N . PRO A 1 96 ? -48.223 -13.429 22.817 1.00 58.72 96 PRO A N 1
ATOM 741 C CA . PRO A 1 96 ? -49.278 -13.877 21.938 1.00 58.72 96 PRO A CA 1
ATOM 742 C C . PRO A 1 96 ? -49.979 -12.626 21.397 1.00 58.72 96 PRO A C 1
ATOM 744 O O . PRO A 1 96 ? -50.235 -11.674 22.130 1.00 58.72 96 PRO A O 1
ATOM 747 N N . SER A 1 97 ? -50.319 -12.646 20.113 1.00 53.59 97 SER A N 1
ATOM 748 C CA . SER A 1 97 ? -51.212 -11.686 19.454 1.00 53.59 97 SER A CA 1
ATOM 749 C C . SER A 1 97 ? -50.675 -10.260 19.238 1.00 53.59 97 SER A C 1
ATOM 751 O O . SER A 1 97 ? -51.028 -9.314 19.932 1.00 53.59 97 SER A O 1
ATOM 753 N N . SER A 1 98 ? -49.921 -10.065 18.155 1.00 56.12 98 SER A N 1
ATOM 754 C CA . SER A 1 98 ? -50.154 -8.891 17.308 1.00 56.12 98 SER A CA 1
ATOM 755 C C . SER A 1 98 ? -50.947 -9.358 16.090 1.00 56.12 98 SER A C 1
ATOM 757 O O . SER A 1 98 ? -50.476 -10.085 15.218 1.00 56.12 98 SER A O 1
ATOM 759 N N . SER A 1 99 ? -52.229 -9.021 16.129 1.00 63.94 99 SER A N 1
ATOM 760 C CA . SER A 1 99 ? -53.222 -9.216 15.082 1.00 63.94 99 SER A CA 1
ATOM 761 C C . SER A 1 99 ? -52.725 -8.735 13.709 1.00 63.94 99 SER A C 1
ATOM 763 O O . SER A 1 99 ? -52.020 -7.724 13.642 1.00 63.94 99 SER A O 1
ATOM 765 N N . PRO A 1 100 ? -53.106 -9.423 12.615 1.00 75.50 100 PRO A N 1
ATOM 766 C CA . PRO A 1 100 ? -52.768 -9.002 11.261 1.00 75.50 100 PRO A CA 1
ATOM 767 C C . PRO A 1 100 ? -53.284 -7.579 10.995 1.00 75.50 100 PRO A C 1
ATOM 769 O O . PRO A 1 100 ? -54.349 -7.214 11.505 1.00 75.50 100 PRO A O 1
ATOM 772 N N . PRO A 1 101 ? -52.555 -6.768 10.207 1.00 76.69 101 PRO A N 1
ATOM 773 C CA . PRO A 1 101 ? -53.035 -5.452 9.812 1.00 76.69 101 PRO A CA 1
ATOM 774 C C . PRO A 1 101 ? -54.390 -5.597 9.099 1.00 76.69 101 PRO A C 1
ATOM 776 O O . PRO A 1 101 ? -54.556 -6.524 8.298 1.00 76.69 101 PRO A O 1
ATOM 779 N N . PRO A 1 102 ? -55.370 -4.721 9.386 1.00 80.38 102 PRO A N 1
ATOM 780 C CA . PRO A 1 102 ? -56.651 -4.762 8.701 1.00 80.38 102 PRO A CA 1
ATOM 781 C C . PRO A 1 102 ? -56.440 -4.569 7.191 1.00 80.38 102 PRO A C 1
ATOM 783 O O . PRO A 1 102 ? -55.568 -3.792 6.786 1.00 80.38 102 PRO A O 1
ATOM 786 N N . PRO A 1 103 ? -57.212 -5.273 6.345 1.00 81.62 103 PRO A N 1
ATOM 787 C CA . PRO A 1 103 ? -57.139 -5.096 4.904 1.00 81.62 103 PRO A CA 1
ATOM 788 C C . PRO A 1 103 ? -57.465 -3.639 4.528 1.00 81.62 103 PRO A C 1
ATOM 790 O O . PRO A 1 103 ? -58.288 -3.003 5.195 1.00 81.62 103 PRO A O 1
ATOM 793 N N . PRO A 1 104 ? -56.835 -3.096 3.471 1.00 82.56 104 PRO A N 1
ATOM 794 C CA . PRO A 1 104 ? -57.140 -1.755 2.992 1.00 82.56 104 PRO A CA 1
ATOM 795 C C . PRO A 1 104 ? -58.630 -1.640 2.621 1.00 82.56 104 PRO A C 1
ATOM 797 O O . PRO A 1 104 ? -59.207 -2.606 2.110 1.00 82.56 104 PRO A O 1
ATOM 800 N N . PRO A 1 105 ? -59.266 -0.479 2.864 1.00 83.19 105 PRO A N 1
ATOM 801 C CA . PRO A 1 105 ? -60.663 -0.269 2.513 1.00 83.19 105 PRO A CA 1
ATOM 802 C C . PRO A 1 105 ? -60.872 -0.412 0.994 1.00 83.19 105 PRO A C 1
ATOM 804 O O . PRO A 1 105 ? -60.002 -0.013 0.213 1.00 83.19 105 PRO A O 1
ATOM 807 N N . PRO A 1 106 ? -62.015 -0.972 0.558 1.00 82.94 106 PRO A N 1
ATOM 808 C CA . PRO A 1 106 ? -62.331 -1.102 -0.857 1.00 82.94 106 PRO A CA 1
ATOM 809 C C . PRO A 1 106 ? -62.456 0.280 -1.523 1.00 82.94 106 PRO A C 1
ATOM 811 O O . PRO A 1 106 ? -62.917 1.233 -0.887 1.00 82.94 106 PRO A O 1
ATOM 814 N N . PRO A 1 107 ? -62.063 0.410 -2.803 1.00 82.00 107 PRO A N 1
ATOM 815 C CA . PRO A 1 107 ? -62.223 1.651 -3.551 1.00 82.00 107 PRO A CA 1
ATOM 816 C C . PRO A 1 107 ? -63.711 2.035 -3.665 1.00 82.00 107 PRO A C 1
ATOM 818 O O . PRO A 1 107 ? -64.560 1.151 -3.820 1.00 82.00 107 PRO A O 1
ATOM 821 N N . PRO A 1 108 ? -64.048 3.337 -3.604 1.00 80.62 108 PRO A N 1
ATOM 822 C CA . PRO A 1 108 ? -65.422 3.799 -3.748 1.00 80.62 108 PRO A CA 1
ATOM 823 C C . PRO A 1 108 ? -65.976 3.461 -5.145 1.00 80.62 108 PRO A C 1
ATOM 825 O O . PRO A 1 108 ? -65.240 3.541 -6.134 1.00 80.62 108 PRO A O 1
ATOM 828 N N . PRO A 1 109 ? -67.266 3.095 -5.252 1.00 77.12 109 PRO A N 1
ATOM 829 C CA . PRO A 1 109 ? -67.892 2.789 -6.531 1.00 77.12 109 PRO A CA 1
ATOM 830 C C . PRO A 1 109 ? -67.988 4.046 -7.416 1.00 77.12 109 PRO A C 1
ATOM 832 O O . PRO A 1 109 ? -68.222 5.146 -6.905 1.00 77.12 109 PRO A O 1
ATOM 835 N N . PRO A 1 110 ? -67.852 3.909 -8.747 1.00 74.44 110 PRO A N 1
ATOM 836 C CA . PRO A 1 110 ? -68.027 5.018 -9.677 1.00 74.44 110 PRO A CA 1
ATOM 837 C C . PRO A 1 110 ? -69.489 5.489 -9.659 1.00 74.44 110 PRO A C 1
ATOM 839 O O . PRO A 1 110 ? -70.383 4.795 -10.141 1.00 74.44 110 PRO A O 1
ATOM 842 N N . SER A 1 111 ? -69.737 6.676 -9.096 1.00 66.38 111 SER A N 1
ATOM 843 C CA . SER A 1 111 ? -71.027 7.361 -9.230 1.00 66.38 111 SER A CA 1
ATOM 844 C C . SER A 1 111 ? -71.170 7.895 -10.650 1.00 66.38 111 SER A C 1
ATOM 846 O O . SER A 1 111 ? -70.527 8.867 -11.044 1.00 66.38 111 SER A O 1
ATOM 848 N N . PHE A 1 112 ? -72.017 7.222 -11.420 1.00 60.69 112 PHE A N 1
ATOM 849 C CA . PHE A 1 112 ? -72.539 7.714 -12.681 1.00 60.69 112 PHE A CA 1
ATOM 850 C C . PHE A 1 112 ? -73.652 8.735 -12.433 1.00 60.69 112 PHE A C 1
ATOM 852 O O . PHE A 1 112 ? -74.464 8.551 -11.531 1.00 60.69 112 PHE A O 1
ATOM 859 N N . ALA A 1 113 ? -73.741 9.694 -13.363 1.00 51.81 113 ALA A N 1
ATOM 860 C CA . ALA A 1 113 ? -74.930 10.489 -13.684 1.00 51.81 113 ALA A CA 1
ATOM 861 C C . ALA A 1 113 ? -75.265 11.605 -12.660 1.00 51.81 113 ALA A C 1
ATOM 863 O O . ALA A 1 113 ? -75.095 11.445 -11.465 1.00 51.81 113 ALA A O 1
ATOM 864 N N . PHE A 1 114 ? -75.757 12.789 -13.017 1.00 55.59 114 PHE A N 1
ATOM 865 C CA . PHE A 1 114 ? -76.169 13.385 -14.285 1.00 55.59 114 PHE A CA 1
ATOM 866 C C . PHE A 1 114 ? -76.461 14.877 -14.008 1.00 55.59 114 PHE A C 1
ATOM 868 O O . PHE A 1 114 ? -76.732 15.240 -12.870 1.00 55.59 114 PHE A O 1
ATOM 875 N N . ALA A 1 115 ? -76.539 15.672 -15.080 1.00 50.31 115 ALA A N 1
ATOM 876 C CA . ALA A 1 115 ? -77.194 16.989 -15.184 1.00 50.31 115 ALA A CA 1
ATOM 877 C C . ALA A 1 115 ? -76.536 18.175 -14.438 1.00 50.31 115 ALA A C 1
ATOM 879 O O . ALA A 1 115 ? -76.444 18.217 -13.221 1.00 50.31 115 ALA A O 1
ATOM 880 N N . LYS A 1 116 ? -75.929 19.132 -15.154 1.00 54.53 116 LYS A N 1
ATOM 881 C CA . LYS A 1 116 ? -76.554 20.246 -15.911 1.00 54.53 116 LYS A CA 1
ATOM 882 C C . LYS A 1 116 ? -77.373 21.188 -15.027 1.00 54.53 116 LYS A C 1
ATOM 884 O O . LYS A 1 116 ? -78.489 20.847 -14.670 1.00 54.53 116 LYS A O 1
ATOM 889 N N . SER A 1 117 ? -76.806 22.375 -14.798 1.00 54.00 117 SER A N 1
ATOM 890 C CA . SER A 1 117 ? -77.426 23.715 -14.765 1.00 54.00 117 SER A CA 1
ATOM 891 C C . SER A 1 117 ? -76.536 24.639 -13.922 1.00 54.00 117 SER A C 1
ATOM 893 O O . SER A 1 117 ? -75.885 24.162 -13.008 1.00 54.00 117 SER A O 1
ATOM 895 N N . THR A 1 118 ? -76.431 25.954 -14.063 1.00 50.34 118 THR A N 1
ATOM 896 C CA . THR A 1 118 ? -76.824 26.972 -15.040 1.00 50.34 118 THR A CA 1
ATOM 897 C C . THR A 1 118 ? -76.285 28.277 -14.410 1.00 50.34 118 THR A C 1
ATOM 899 O O . THR A 1 118 ? -76.527 28.517 -13.235 1.00 50.34 118 THR A O 1
ATOM 902 N N . LEU A 1 119 ? -75.615 29.108 -15.216 1.00 54.59 119 LEU A N 1
ATOM 903 C CA . LEU A 1 119 ? -75.371 30.562 -15.074 1.00 54.59 119 LEU A CA 1
ATOM 904 C C . LEU A 1 119 ? -74.278 31.146 -14.131 1.00 54.59 119 LEU A C 1
ATOM 906 O O . LEU A 1 119 ? -74.083 30.672 -13.016 1.00 54.59 119 LEU A O 1
ATOM 910 N N . PRO A 1 120 ? -73.593 32.234 -14.579 1.00 45.97 120 PRO A N 1
ATOM 911 C CA . PRO A 1 120 ? -72.509 32.919 -13.868 1.00 45.97 120 PRO A CA 1
ATOM 912 C C . PRO A 1 120 ? -72.945 34.247 -13.212 1.00 45.97 120 PRO A C 1
ATOM 914 O O . PRO A 1 120 ? -73.881 34.902 -13.670 1.00 45.97 120 PRO A O 1
ATOM 917 N N . GLY A 1 121 ? -72.199 34.708 -12.200 1.00 54.75 121 GLY A N 1
ATOM 918 C CA . GLY A 1 121 ? -72.447 36.015 -11.587 1.00 54.75 121 GLY A CA 1
ATOM 919 C C . GLY A 1 121 ? -71.469 36.447 -10.486 1.00 54.75 121 GLY A C 1
ATOM 920 O O . GLY A 1 121 ? -71.754 36.248 -9.320 1.00 54.75 121 GLY A O 1
ATOM 921 N N . VAL A 1 122 ? -70.386 37.129 -10.888 1.00 57.25 122 VAL A N 1
ATOM 922 C CA . VAL A 1 122 ? -69.936 38.433 -10.342 1.00 57.25 122 VAL A CA 1
ATOM 923 C C . VAL A 1 122 ? -69.397 38.534 -8.883 1.00 57.25 122 VAL A C 1
ATOM 925 O O . VAL A 1 122 ? -70.148 38.414 -7.926 1.00 57.25 122 VAL A O 1
ATOM 928 N N . ARG A 1 123 ? -68.138 39.039 -8.792 1.00 56.94 123 ARG A N 1
ATOM 929 C CA . ARG A 1 123 ? -67.443 39.771 -7.682 1.00 56.94 123 ARG A CA 1
ATOM 930 C C . ARG A 1 123 ? -66.913 38.916 -6.514 1.00 56.94 123 ARG A C 1
ATOM 932 O O . ARG A 1 123 ? -67.580 37.996 -6.090 1.00 56.94 123 ARG A O 1
ATOM 939 N N . LYS A 1 124 ? -65.757 39.181 -5.895 1.00 53.09 124 LYS A N 1
ATOM 940 C CA . LYS A 1 124 ? -64.661 40.174 -6.005 1.00 53.09 124 LYS A CA 1
ATOM 941 C C . LYS A 1 124 ? -63.555 39.683 -5.043 1.00 53.09 124 LYS A C 1
ATOM 943 O O . LYS A 1 124 ? -63.920 39.040 -4.073 1.00 53.09 124 LYS A O 1
ATOM 948 N N . GLU A 1 125 ? -62.296 40.055 -5.312 1.00 54.34 125 GLU A N 1
ATOM 949 C CA . GLU A 1 125 ? -61.171 40.247 -4.356 1.00 54.34 125 GLU A CA 1
ATOM 950 C C . GLU A 1 125 ? -60.921 39.118 -3.334 1.00 54.34 125 GLU A C 1
ATOM 952 O O . GLU A 1 125 ? -61.731 38.849 -2.468 1.00 54.34 125 GLU A O 1
ATOM 957 N N . GLU A 1 126 ? -59.818 38.375 -3.399 1.00 52.06 126 GLU A N 1
ATOM 958 C CA . GLU A 1 126 ? -58.538 38.747 -2.773 1.00 52.06 126 GLU A CA 1
ATOM 959 C C . GLU A 1 126 ? -57.485 37.669 -3.135 1.00 52.06 126 GLU A C 1
ATOM 961 O O . GLU A 1 126 ? -57.842 36.587 -3.591 1.00 52.06 126 GLU A O 1
ATOM 966 N N . GLN A 1 127 ? -56.194 37.926 -2.898 1.00 53.56 127 GLN A N 1
ATOM 967 C CA . GLN A 1 127 ? -55.082 36.959 -3.030 1.00 53.56 127 GLN A CA 1
ATOM 968 C C . GLN A 1 127 ? -54.442 36.813 -4.429 1.00 53.56 127 GLN A C 1
ATOM 970 O O . GLN A 1 127 ? -54.277 35.741 -5.007 1.00 53.56 127 GLN A O 1
ATOM 975 N N . LYS A 1 128 ? -53.977 37.949 -4.955 1.00 50.00 128 LYS A N 1
ATOM 976 C CA . LYS A 1 128 ? -52.955 38.026 -6.007 1.00 50.00 128 LYS A CA 1
ATOM 977 C C . LYS A 1 128 ? -51.573 37.943 -5.348 1.00 50.00 128 LYS A C 1
ATOM 979 O O . LYS A 1 128 ? -51.371 38.589 -4.329 1.00 50.00 128 LYS A O 1
ATOM 984 N N . GLN A 1 129 ? -50.637 37.244 -6.003 1.00 53.47 129 GLN A N 1
ATOM 985 C CA . GLN A 1 129 ? -49.172 37.298 -5.809 1.00 53.47 129 GLN A CA 1
ATOM 986 C C . GLN A 1 129 ? -48.516 36.073 -5.147 1.00 53.47 129 GLN A C 1
ATOM 988 O O . GLN A 1 129 ? -47.898 36.179 -4.098 1.00 53.47 129 GLN A O 1
ATOM 993 N N . ARG A 1 130 ? -48.576 34.913 -5.816 1.00 53.09 130 ARG A N 1
ATOM 994 C CA . ARG A 1 130 ? -47.474 33.928 -5.930 1.00 53.09 130 ARG A CA 1
ATOM 995 C C . ARG A 1 130 ? -48.005 32.690 -6.645 1.00 53.09 130 ARG A C 1
ATOM 997 O O . ARG A 1 130 ? -48.586 31.836 -5.996 1.00 53.09 130 ARG A O 1
ATOM 1004 N N . GLN A 1 131 ? -47.842 32.647 -7.967 1.00 54.19 131 GLN A N 1
ATOM 1005 C CA . GLN A 1 131 ? -47.827 31.459 -8.839 1.00 54.19 131 GLN A CA 1
ATOM 1006 C C . GLN A 1 131 ? -48.097 31.935 -10.271 1.00 54.19 131 GLN A C 1
ATOM 1008 O O . GLN A 1 131 ? -49.235 32.078 -10.699 1.00 54.19 131 GLN A O 1
ATOM 1013 N N . HIS A 1 132 ? -47.036 32.247 -11.005 1.00 47.97 132 HIS A N 1
ATOM 1014 C CA . HIS A 1 132 ? -47.076 32.316 -12.461 1.00 47.97 132 HIS A CA 1
ATOM 1015 C C . HIS A 1 132 ? -45.684 31.947 -12.972 1.00 47.97 132 HIS A C 1
ATOM 1017 O O . HIS A 1 132 ? -44.692 32.396 -12.404 1.00 47.97 132 HIS A O 1
ATOM 1023 N N . ALA A 1 133 ? -45.659 31.140 -14.034 1.00 46.19 133 ALA A N 1
ATOM 1024 C CA . ALA A 1 133 ? -44.501 30.536 -14.701 1.00 46.19 133 ALA A CA 1
ATOM 1025 C C . ALA A 1 133 ? -43.989 29.203 -14.110 1.00 46.19 133 ALA A C 1
ATOM 1027 O O . ALA A 1 133 ? -42.828 29.060 -13.749 1.00 46.19 133 ALA A O 1
ATOM 1028 N N . PHE A 1 134 ? -44.854 28.183 -14.111 1.00 50.72 134 PHE A N 1
ATOM 1029 C CA . PHE A 1 134 ? -44.446 26.786 -14.312 1.00 50.72 134 PHE A CA 1
ATOM 1030 C C . PHE A 1 134 ? -45.132 26.277 -15.588 1.00 50.72 134 PHE A C 1
ATOM 1032 O O . PHE A 1 134 ? -46.207 25.689 -15.551 1.00 50.72 134 PHE A O 1
ATOM 1039 N N . ALA A 1 135 ? -44.539 26.593 -16.738 1.00 50.03 135 ALA A N 1
ATOM 1040 C CA . ALA A 1 135 ? -44.845 25.988 -18.032 1.00 50.03 135 ALA A CA 1
ATOM 1041 C C . ALA A 1 135 ? -43.622 26.216 -18.928 1.00 50.03 135 ALA A C 1
ATOM 1043 O O . ALA A 1 135 ? -43.466 27.289 -19.502 1.00 50.03 135 ALA A O 1
ATOM 1044 N N . GLY A 1 136 ? -42.708 25.245 -18.971 1.00 50.97 136 GLY A N 1
ATOM 1045 C CA . GLY A 1 136 ? -41.515 25.352 -19.813 1.00 50.97 136 GLY A CA 1
ATOM 1046 C C . GLY A 1 136 ? -40.304 24.539 -19.368 1.00 50.97 136 GLY A C 1
ATOM 1047 O O . GLY A 1 136 ? -39.194 25.026 -19.504 1.00 50.97 136 GLY A O 1
ATOM 1048 N N . ASN A 1 137 ? -40.475 23.313 -18.863 1.00 53.03 137 ASN A N 1
ATOM 1049 C CA . ASN A 1 137 ? -39.340 22.406 -18.653 1.00 53.03 137 ASN A CA 1
ATOM 1050 C C . ASN A 1 137 ? -39.261 21.390 -19.801 1.00 53.03 137 ASN A C 1
ATOM 1052 O O . ASN A 1 137 ? -39.460 20.194 -19.608 1.00 53.03 137 ASN A O 1
ATOM 1056 N N . SER A 1 138 ? -38.959 21.890 -21.003 1.00 55.50 138 SER A N 1
ATOM 1057 C CA . SER A 1 138 ? -38.289 21.102 -22.042 1.00 55.50 138 SER A CA 1
ATOM 1058 C C . SER A 1 138 ? -36.785 21.225 -21.792 1.00 55.50 138 SER A C 1
ATOM 1060 O O . SER A 1 138 ? -36.132 22.123 -22.309 1.00 55.50 138 SER A O 1
ATOM 1062 N N . LEU A 1 139 ? -36.251 20.387 -20.898 1.00 63.28 139 LEU A N 1
ATOM 1063 C CA . LEU A 1 139 ? -34.814 20.328 -20.579 1.00 63.28 139 LEU A CA 1
ATOM 1064 C C . LEU A 1 139 ? -34.172 19.046 -21.144 1.00 63.28 139 LEU A C 1
ATOM 1066 O O . LEU A 1 139 ? -33.164 18.561 -20.642 1.00 63.28 139 LEU A O 1
ATOM 1070 N N . PHE A 1 140 ? -34.764 18.502 -22.213 1.00 60.53 140 PHE A N 1
ATOM 1071 C CA . PHE A 1 140 ? -34.229 17.394 -23.008 1.00 60.53 140 PHE A CA 1
ATOM 1072 C C . PHE A 1 140 ? -33.887 17.861 -24.423 1.00 60.53 140 PHE A C 1
ATOM 1074 O O . PHE A 1 140 ? -34.345 17.289 -25.400 1.00 60.53 140 PHE A O 1
ATOM 1081 N N . GLU A 1 141 ? -33.075 18.908 -24.533 1.00 68.19 141 GLU A N 1
ATOM 1082 C CA . GLU A 1 141 ? -32.383 19.220 -25.783 1.00 68.19 141 GLU A CA 1
ATOM 1083 C C . GLU A 1 141 ? -31.123 20.023 -25.454 1.00 68.19 141 GLU A C 1
ATOM 1085 O O . GLU A 1 141 ? -31.075 21.244 -25.559 1.00 68.19 141 GLU A O 1
ATOM 1090 N N . ILE A 1 142 ? -30.099 19.329 -24.947 1.00 73.19 142 ILE A N 1
ATOM 1091 C CA . ILE A 1 142 ? -28.736 19.859 -24.985 1.00 73.19 142 ILE A CA 1
ATOM 1092 C C . ILE A 1 142 ? -28.313 19.711 -26.451 1.00 73.19 142 ILE A C 1
ATOM 1094 O O . ILE A 1 142 ? -28.163 18.568 -26.894 1.00 73.19 142 ILE A O 1
ATOM 1098 N N . PRO A 1 143 ? -28.162 20.802 -27.225 1.00 76.12 143 PRO A N 1
ATOM 1099 C CA . PRO A 1 143 ? -27.690 20.695 -28.594 1.00 76.12 143 PRO A CA 1
ATOM 1100 C C . PRO A 1 143 ? -26.295 20.071 -28.558 1.00 76.12 143 PRO A C 1
ATOM 1102 O O . PRO A 1 143 ? -25.378 20.601 -27.924 1.00 76.12 143 PRO A O 1
ATOM 1105 N N . LEU A 1 144 ? -26.153 18.909 -29.201 1.00 75.44 144 LEU A N 1
ATOM 1106 C CA . LEU A 1 144 ? -24.849 18.320 -29.478 1.00 75.44 144 LEU A CA 1
ATOM 1107 C C . LEU A 1 144 ? -23.997 19.392 -30.177 1.00 75.44 144 LEU A C 1
ATOM 1109 O O . LEU A 1 144 ? -24.518 20.089 -31.054 1.00 75.44 144 LEU A O 1
ATOM 1113 N N . PRO A 1 145 ? -22.720 19.566 -29.789 1.00 77.81 145 PRO A N 1
ATOM 1114 C CA . PRO A 1 145 ? -21.841 20.484 -30.495 1.00 77.81 145 PRO A CA 1
ATOM 1115 C C . PRO A 1 145 ? -21.863 20.125 -31.988 1.00 77.81 145 PRO A C 1
ATOM 1117 O O . PRO A 1 145 ? -21.850 18.932 -32.310 1.00 77.81 145 PRO A O 1
ATOM 1120 N N . PRO A 1 146 ? -21.941 21.122 -32.890 1.00 75.81 146 PRO A N 1
ATOM 1121 C CA . PRO A 1 146 ? -21.908 20.864 -34.319 1.00 75.81 146 PRO A CA 1
ATOM 1122 C C . PRO A 1 146 ? -20.671 20.032 -34.619 1.00 75.81 146 PRO A C 1
ATOM 1124 O O . PRO A 1 146 ? -19.587 20.321 -34.111 1.00 75.81 146 PRO A O 1
ATOM 1127 N N . ASP A 1 147 ? -20.894 18.971 -35.382 1.00 67.75 147 ASP A N 1
ATOM 1128 C CA . ASP A 1 147 ? -19.918 17.974 -35.773 1.00 67.75 147 ASP A CA 1
ATOM 1129 C C . ASP A 1 147 ? -18.579 18.635 -36.142 1.00 67.75 147 ASP A C 1
ATOM 1131 O O . ASP A 1 147 ? -18.435 19.273 -37.185 1.00 67.75 147 ASP A O 1
ATOM 1135 N N . VAL A 1 148 ? -17.602 18.539 -35.234 1.00 68.62 148 VAL A N 1
ATOM 1136 C CA . VAL A 1 148 ? -16.237 19.043 -35.459 1.00 68.62 148 VAL A CA 1
ATOM 1137 C C . VAL A 1 148 ? -15.489 18.108 -36.421 1.00 68.62 148 VAL A C 1
ATOM 1139 O O . VAL A 1 148 ? -14.398 18.440 -36.877 1.00 68.62 148 VAL A O 1
ATOM 1142 N N . PHE A 1 149 ? -16.090 16.984 -36.832 1.00 67.06 149 PHE A N 1
ATOM 1143 C CA . PHE A 1 149 ? -15.600 16.162 -37.937 1.00 67.06 149 PHE A CA 1
ATOM 1144 C C . PHE A 1 149 ? -16.125 16.677 -39.286 1.00 67.06 149 PHE A C 1
ATOM 1146 O O . PHE A 1 149 ? -16.640 15.934 -40.119 1.00 67.06 149 PHE A O 1
ATOM 1153 N N . GLY A 1 150 ? -15.943 17.977 -39.526 1.00 56.88 150 GLY A N 1
ATOM 1154 C CA . GLY A 1 150 ? -16.047 18.554 -40.858 1.00 56.88 150 GLY A CA 1
ATOM 1155 C C . GLY A 1 150 ? -14.968 17.960 -41.762 1.00 56.88 150 GLY A C 1
ATOM 1156 O O . GLY A 1 150 ? -13.785 18.218 -41.562 1.00 56.88 150 GLY A O 1
ATOM 1157 N N . ALA A 1 151 ? -15.412 17.138 -42.715 1.00 61.00 151 ALA A N 1
ATOM 1158 C CA . ALA A 1 151 ? -14.751 16.722 -43.950 1.00 61.00 151 ALA A CA 1
ATOM 1159 C C . ALA A 1 151 ? -13.229 16.967 -44.018 1.00 61.00 151 ALA A C 1
ATOM 1161 O O . ALA A 1 151 ? -12.766 18.035 -44.423 1.00 61.00 151 ALA A O 1
ATOM 1162 N N . PHE A 1 152 ? -12.446 15.923 -43.735 1.00 57.97 152 PHE A N 1
ATOM 1163 C CA . PHE A 1 152 ? -11.092 15.813 -44.273 1.00 57.97 152 PHE A CA 1
ATOM 1164 C C . PHE A 1 152 ? -11.195 15.690 -45.800 1.00 57.97 152 PHE A C 1
ATOM 1166 O O . PHE A 1 152 ? -11.328 14.597 -46.346 1.00 57.97 152 PHE A O 1
ATOM 1173 N N . ALA A 1 153 ? -11.174 16.828 -46.491 1.00 61.88 153 ALA A N 1
ATOM 1174 C CA . ALA A 1 153 ? -10.900 16.872 -47.916 1.00 61.88 153 ALA A CA 1
ATOM 1175 C C . ALA A 1 153 ? -9.434 16.472 -48.117 1.00 61.88 153 ALA A C 1
ATOM 1177 O O . ALA A 1 153 ? -8.517 17.159 -47.660 1.00 61.88 153 ALA A O 1
ATOM 1178 N N . ALA A 1 154 ? -9.228 15.323 -48.756 1.00 61.97 154 ALA A N 1
ATOM 1179 C CA . ALA A 1 154 ? -7.924 14.894 -49.226 1.00 61.97 154 ALA A CA 1
ATOM 1180 C C . ALA A 1 154 ? -7.359 15.959 -50.186 1.00 61.97 154 ALA A C 1
ATOM 1182 O O . ALA A 1 154 ? -8.063 16.347 -51.122 1.00 61.97 154 ALA A O 1
ATOM 1183 N N . PRO A 1 155 ? -6.125 16.454 -49.984 1.00 70.12 155 PRO A N 1
ATOM 1184 C CA . PRO A 1 155 ? -5.449 17.204 -51.023 1.00 70.12 155 PRO A CA 1
ATOM 1185 C C . PRO A 1 155 ? -5.119 16.244 -52.166 1.00 70.12 155 PRO A C 1
ATOM 1187 O O . PRO A 1 155 ? -4.444 15.228 -51.988 1.00 70.12 155 PRO A O 1
ATOM 1190 N N . ASP A 1 156 ? -5.673 16.587 -53.320 1.00 57.12 156 ASP A N 1
ATOM 1191 C CA . ASP A 1 156 ? -5.467 15.938 -54.598 1.00 57.12 156 ASP A CA 1
ATOM 1192 C C . ASP A 1 156 ? -3.981 15.933 -54.975 1.00 57.12 156 ASP A C 1
ATOM 1194 O O . ASP A 1 156 ? -3.222 16.863 -54.681 1.00 57.12 156 ASP A O 1
ATOM 1198 N N . SER A 1 157 ? -3.574 14.838 -55.600 1.00 49.62 157 SER A N 1
ATOM 1199 C CA . SER A 1 157 ? -2.205 14.586 -56.023 1.00 49.62 157 SER A CA 1
ATOM 1200 C C . SER A 1 157 ? -1.970 15.254 -57.374 1.00 49.62 157 SER A C 1
ATOM 1202 O O . SER A 1 157 ? -2.563 14.853 -58.369 1.00 49.62 157 SER A O 1
ATOM 1204 N N . SER A 1 158 ? -1.058 16.221 -57.446 1.00 61.44 158 SER A N 1
ATOM 1205 C CA . SER A 1 158 ? -0.499 16.661 -58.726 1.00 61.44 158 SER A CA 1
ATOM 1206 C C . SER A 1 158 ? 0.985 17.002 -58.594 1.00 61.44 158 SER A C 1
ATOM 1208 O O . SER A 1 158 ? 1.410 17.651 -57.641 1.00 61.44 158 SER A O 1
ATOM 1210 N N . GLU A 1 159 ? 1.722 16.487 -59.571 1.00 61.00 159 GLU A N 1
ATOM 1211 C CA . GLU A 1 159 ? 3.166 16.364 -59.776 1.00 61.00 159 GLU A CA 1
ATOM 1212 C C . GLU A 1 159 ? 4.072 17.595 -59.546 1.00 61.00 159 GLU A C 1
ATOM 1214 O O . GLU A 1 159 ? 3.613 18.738 -59.545 1.00 61.00 159 GLU A O 1
ATOM 1219 N N . PRO A 1 160 ? 5.398 17.364 -59.400 1.00 59.16 160 PRO A N 1
ATOM 1220 C CA . PRO A 1 160 ? 6.391 18.388 -59.088 1.00 59.16 160 PRO A CA 1
ATOM 1221 C C . PRO A 1 160 ? 7.084 18.959 -60.340 1.00 59.16 160 PRO A C 1
ATOM 1223 O O . PRO A 1 160 ? 7.157 18.291 -61.372 1.00 59.16 160 PRO A O 1
ATOM 1226 N N . PRO A 1 161 ? 7.762 20.116 -60.215 1.00 70.38 161 PRO A N 1
ATOM 1227 C CA . PRO A 1 161 ? 8.871 20.457 -61.089 1.00 70.38 161 PRO A CA 1
ATOM 1228 C C . PRO A 1 161 ? 10.215 20.536 -60.343 1.00 70.38 161 PRO A C 1
ATOM 1230 O O . PRO A 1 161 ? 10.383 21.170 -59.305 1.00 70.38 161 PRO A O 1
ATOM 1233 N N . VAL A 1 162 ? 11.171 19.855 -60.965 1.00 63.19 162 VAL A N 1
ATOM 1234 C CA . VAL A 1 162 ? 12.635 19.940 -60.921 1.00 63.19 162 VAL A CA 1
ATOM 1235 C C . VAL A 1 162 ? 13.258 21.330 -60.666 1.00 63.19 162 VAL A C 1
ATOM 1237 O O . VAL A 1 162 ? 12.922 22.290 -61.348 1.00 63.19 162 VAL A O 1
ATOM 1240 N N . ALA A 1 163 ? 14.244 21.391 -59.756 1.00 57.16 163 ALA A N 1
ATOM 1241 C CA . ALA A 1 163 ? 15.519 22.149 -59.820 1.00 57.16 163 ALA A CA 1
ATOM 1242 C C . ALA A 1 163 ? 16.150 22.180 -58.404 1.00 57.16 163 ALA A C 1
ATOM 1244 O O . ALA A 1 163 ? 15.571 22.732 -57.479 1.00 57.16 163 ALA A O 1
ATOM 1245 N N . SER A 1 164 ? 17.192 21.400 -58.106 1.00 54.97 164 SER A N 1
ATOM 1246 C CA . SER A 1 164 ? 18.626 21.666 -58.338 1.00 54.97 164 SER A CA 1
ATOM 1247 C C . SER A 1 164 ? 19.298 22.574 -57.287 1.00 54.97 164 SER A C 1
ATOM 1249 O O . SER A 1 164 ? 18.926 23.726 -57.115 1.00 54.97 164 SER A O 1
ATOM 1251 N N . VAL A 1 165 ? 20.405 22.045 -56.738 1.00 59.72 165 VAL A N 1
ATOM 1252 C CA . VAL A 1 165 ? 21.575 22.708 -56.109 1.00 59.72 165 VAL A CA 1
ATOM 1253 C C . VAL A 1 165 ? 21.671 22.733 -54.566 1.00 59.72 165 VAL A C 1
ATOM 1255 O O . VAL A 1 165 ? 21.206 23.636 -53.886 1.00 59.72 165 VAL A O 1
ATOM 1258 N N . SER A 1 166 ? 22.392 21.714 -54.073 1.00 51.34 166 SER A N 1
ATOM 1259 C CA . SER A 1 166 ? 23.574 21.740 -53.183 1.00 51.34 166 SER A CA 1
ATOM 1260 C C . SER A 1 166 ? 23.603 22.617 -51.920 1.00 51.34 166 SER A C 1
ATOM 1262 O O . SER A 1 166 ? 23.610 23.837 -52.008 1.00 51.34 166 SER A O 1
ATOM 1264 N N . THR A 1 167 ? 23.869 22.006 -50.754 1.00 54.81 167 THR A N 1
ATOM 1265 C CA . THR A 1 167 ? 25.178 22.030 -50.037 1.00 54.81 167 THR A CA 1
ATOM 1266 C C . THR A 1 167 ? 25.090 21.155 -48.771 1.00 54.81 167 THR A C 1
ATOM 1268 O O . THR A 1 167 ? 24.045 21.074 -48.135 1.00 54.81 167 THR A O 1
ATOM 1271 N N . GLY A 1 168 ? 26.163 20.414 -48.474 1.00 52.88 168 GLY A N 1
ATOM 1272 C CA . GLY A 1 168 ? 26.164 19.220 -47.625 1.00 52.88 168 GLY A CA 1
ATOM 1273 C C . GLY A 1 168 ? 26.332 19.411 -46.114 1.00 52.88 168 GLY A C 1
ATOM 1274 O O . GLY A 1 168 ? 26.695 20.477 -45.638 1.00 52.88 168 GLY A O 1
ATOM 1275 N N . CYS A 1 169 ? 26.128 18.299 -45.398 1.00 53.34 169 CYS A N 1
ATOM 1276 C CA . CYS A 1 169 ? 26.702 17.951 -44.091 1.00 53.34 169 CYS A CA 1
ATOM 1277 C C . CYS A 1 169 ? 26.604 16.413 -43.914 1.00 53.34 169 CYS A C 1
ATOM 1279 O O . CYS A 1 169 ? 25.540 15.855 -44.189 1.00 53.34 169 CYS A O 1
ATOM 1281 N N . PRO A 1 170 ? 27.672 15.703 -43.495 1.00 50.91 170 PRO A N 1
ATOM 1282 C CA . PRO A 1 170 ? 27.678 14.247 -43.343 1.00 50.91 170 PRO A CA 1
ATOM 1283 C C . PRO A 1 170 ? 27.462 13.795 -41.883 1.00 50.91 170 PRO A C 1
ATOM 1285 O O . PRO A 1 170 ? 27.866 14.473 -40.945 1.00 50.91 170 PRO A O 1
ATOM 1288 N N . GLY A 1 171 ? 26.927 12.580 -41.708 1.00 50.66 171 GLY A N 1
ATOM 1289 C CA . GLY A 1 171 ? 26.911 11.829 -40.439 1.00 50.66 171 GLY A CA 1
ATOM 1290 C C . GLY A 1 171 ? 25.573 11.941 -39.699 1.00 50.66 171 GLY A C 1
ATOM 1291 O O . GLY A 1 171 ? 25.090 13.028 -39.447 1.00 50.66 171 GLY A O 1
ATOM 1292 N N . THR A 1 172 ? 24.873 10.880 -39.312 1.00 61.03 172 THR A N 1
ATOM 1293 C CA . THR A 1 172 ? 25.267 9.522 -38.924 1.00 61.03 172 THR A CA 1
ATOM 1294 C C . THR A 1 172 ? 24.093 8.565 -39.203 1.00 61.03 172 THR A C 1
ATOM 1296 O O . THR A 1 172 ? 22.929 8.926 -39.055 1.00 61.03 172 THR A O 1
ATOM 1299 N N . LYS A 1 173 ? 24.400 7.338 -39.649 1.00 60.31 173 LYS A N 1
ATOM 1300 C CA . LYS A 1 173 ? 23.439 6.247 -39.909 1.00 60.31 173 LYS A CA 1
ATOM 1301 C C . LYS A 1 173 ? 22.744 5.797 -38.611 1.00 60.31 173 LYS A C 1
ATOM 1303 O O . LYS A 1 173 ? 23.458 5.433 -37.677 1.00 60.31 173 LYS A O 1
ATOM 1308 N N . PRO A 1 174 ? 21.407 5.669 -38.568 1.00 70.12 174 PRO A N 1
ATOM 1309 C CA . PRO A 1 174 ? 20.743 4.853 -37.561 1.00 70.12 174 PRO A CA 1
ATOM 1310 C C . PRO A 1 174 ? 20.767 3.365 -37.978 1.00 70.12 174 PRO A C 1
ATOM 1312 O O . PRO A 1 174 ? 20.635 3.053 -39.166 1.00 70.12 174 PRO A O 1
ATOM 1315 N N . PRO A 1 175 ? 20.939 2.422 -37.036 1.00 74.94 175 PRO A N 1
ATOM 1316 C CA . PRO A 1 175 ? 20.896 0.995 -37.330 1.00 74.94 175 PRO A CA 1
ATOM 1317 C C . PRO A 1 175 ? 19.472 0.541 -37.681 1.00 74.94 175 PRO A C 1
ATOM 1319 O O . PRO A 1 175 ? 18.488 0.937 -37.056 1.00 74.94 175 PRO A O 1
ATOM 1322 N N . ALA A 1 176 ? 19.383 -0.325 -38.691 1.00 63.91 176 ALA A N 1
ATOM 1323 C CA . ALA A 1 176 ? 18.156 -0.943 -39.164 1.00 63.91 176 ALA A CA 1
ATOM 1324 C C . ALA A 1 176 ? 17.451 -1.728 -38.043 1.00 63.91 176 ALA A C 1
ATOM 1326 O O . ALA A 1 176 ? 17.969 -2.726 -37.536 1.00 63.91 176 ALA A O 1
ATOM 1327 N N . LYS A 1 177 ? 16.234 -1.303 -37.688 1.00 65.38 177 LYS A N 1
ATOM 1328 C CA . LYS A 1 177 ? 15.308 -2.101 -36.881 1.00 65.38 177 LYS A CA 1
ATOM 1329 C C . LYS A 1 177 ? 14.782 -3.246 -37.745 1.00 65.38 177 LYS A C 1
ATOM 1331 O O . LYS A 1 177 ? 13.960 -3.041 -38.631 1.00 65.38 177 LYS A O 1
ATOM 1336 N N . ARG A 1 178 ? 15.270 -4.457 -37.475 1.00 63.69 178 ARG A N 1
ATOM 1337 C CA . ARG A 1 178 ? 14.650 -5.705 -37.925 1.00 63.69 178 ARG A CA 1
ATOM 1338 C C . ARG A 1 178 ? 13.356 -5.914 -37.140 1.00 63.69 178 ARG A C 1
ATOM 1340 O O . ARG A 1 178 ? 13.393 -6.321 -35.982 1.00 63.69 178 ARG A O 1
ATOM 1347 N N . THR A 1 179 ? 12.224 -5.642 -37.772 1.00 66.44 179 THR A N 1
ATOM 1348 C CA . THR A 1 179 ? 10.914 -6.163 -37.377 1.00 66.44 179 THR A CA 1
ATOM 1349 C C . THR A 1 179 ? 10.937 -7.681 -37.558 1.00 66.44 179 THR A C 1
ATOM 1351 O O . THR A 1 179 ? 10.935 -8.183 -38.679 1.00 66.44 179 THR A O 1
ATOM 1354 N N . ARG A 1 180 ? 11.023 -8.428 -36.451 1.00 67.56 180 ARG A N 1
ATOM 1355 C CA . ARG A 1 180 ? 10.680 -9.854 -36.451 1.00 67.56 180 ARG A CA 1
ATOM 1356 C C . ARG A 1 180 ? 9.150 -9.973 -36.410 1.00 67.56 180 ARG A C 1
ATOM 1358 O O . ARG A 1 180 ? 8.547 -9.315 -35.562 1.00 67.56 180 ARG A O 1
ATOM 1365 N N . PRO A 1 181 ? 8.529 -10.769 -37.294 1.00 72.50 181 PRO A N 1
ATOM 1366 C CA . PRO A 1 181 ? 7.111 -11.089 -37.198 1.00 72.50 181 PRO A CA 1
ATOM 1367 C C . PRO A 1 181 ? 6.846 -11.923 -35.937 1.00 72.50 181 PRO A C 1
ATOM 1369 O O . PRO A 1 181 ? 7.673 -12.748 -35.542 1.00 72.50 181 PRO A O 1
ATOM 1372 N N . LEU A 1 182 ? 5.713 -11.653 -35.288 1.00 67.69 182 LEU A N 1
ATOM 1373 C CA . LEU A 1 182 ? 5.227 -12.395 -34.127 1.00 67.69 182 LEU A CA 1
ATOM 1374 C C . LEU A 1 182 ? 4.979 -13.867 -34.505 1.00 67.69 182 LEU A C 1
ATOM 1376 O O . LEU A 1 182 ? 4.495 -14.128 -35.607 1.00 67.69 182 LEU A O 1
ATOM 1380 N N . PRO A 1 183 ? 5.288 -14.823 -33.614 1.00 70.12 183 PRO A N 1
ATOM 1381 C CA . PRO A 1 183 ? 4.938 -16.221 -33.817 1.00 70.12 183 PRO A CA 1
ATOM 1382 C C . PRO A 1 183 ? 3.415 -16.386 -33.747 1.00 70.12 183 PRO A C 1
ATOM 1384 O O . PRO A 1 183 ? 2.782 -15.966 -32.777 1.00 70.12 183 PRO A O 1
ATOM 1387 N N . ALA A 1 184 ? 2.838 -16.991 -34.784 1.00 60.78 184 ALA A N 1
ATOM 1388 C CA . ALA A 1 184 ? 1.483 -17.519 -34.746 1.00 60.78 184 ALA A CA 1
ATOM 1389 C C . ALA A 1 184 ? 1.447 -18.667 -33.725 1.00 60.78 184 ALA A C 1
ATOM 1391 O O . ALA A 1 184 ? 2.214 -19.621 -33.841 1.00 60.78 184 ALA A O 1
ATOM 1392 N N . LEU A 1 185 ? 0.608 -18.539 -32.697 1.00 66.81 185 LEU A N 1
ATOM 1393 C CA . LEU A 1 185 ? 0.282 -19.643 -31.801 1.00 66.81 185 LEU A CA 1
ATOM 1394 C C . LEU A 1 185 ? -0.879 -20.414 -32.431 1.00 66.81 185 LEU A C 1
ATOM 1396 O O . LEU A 1 185 ? -2.024 -19.971 -32.364 1.00 66.81 185 LEU A O 1
ATOM 1400 N N . ASP A 1 186 ? -0.546 -21.534 -33.067 1.00 59.97 186 ASP A N 1
ATOM 1401 C CA . ASP A 1 186 ? -1.484 -22.590 -33.439 1.00 59.97 186 ASP A CA 1
ATOM 1402 C C . ASP A 1 186 ? -1.872 -23.353 -32.164 1.00 59.97 186 ASP A C 1
ATOM 1404 O O . ASP A 1 186 ? -1.031 -23.979 -31.518 1.00 59.97 186 ASP A O 1
ATOM 1408 N N . LEU A 1 187 ? -3.142 -23.257 -31.772 1.00 66.62 187 LEU A N 1
ATOM 1409 C CA . LEU A 1 187 ? -3.751 -24.087 -30.735 1.00 66.62 187 LEU A CA 1
ATOM 1410 C C . LEU A 1 187 ? -4.681 -25.081 -31.436 1.00 66.62 187 LEU A C 1
ATOM 1412 O O . LEU A 1 187 ? -5.876 -24.832 -31.577 1.00 66.62 187 LEU A O 1
ATOM 1416 N N . SER A 1 188 ? -4.107 -26.183 -31.915 1.00 58.22 188 SER A N 1
ATOM 1417 C CA . SER A 1 188 ? -4.830 -27.339 -32.448 1.00 58.22 188 SER A CA 1
ATOM 1418 C C . SER A 1 188 ? -4.034 -28.610 -32.132 1.00 58.22 188 SER A C 1
ATOM 1420 O O . SER A 1 188 ? -2.959 -28.829 -32.680 1.00 58.22 188 SER A O 1
ATOM 1422 N N . SER A 1 189 ? -4.533 -29.383 -31.168 1.00 60.81 189 SER A N 1
ATOM 1423 C CA . SER A 1 189 ? -4.245 -30.804 -30.913 1.00 60.81 189 SER A CA 1
ATOM 1424 C C . SER A 1 189 ? -5.294 -31.233 -29.879 1.00 60.81 189 SER A C 1
ATOM 1426 O O . SER A 1 189 ? -5.271 -30.713 -28.766 1.00 60.81 189 SER A O 1
ATOM 1428 N N . ASP A 1 190 ? -6.417 -31.839 -30.266 1.00 58.34 190 ASP A N 1
ATOM 1429 C CA . ASP A 1 190 ? -6.584 -33.274 -30.566 1.00 58.34 190 ASP A CA 1
ATOM 1430 C C . ASP A 1 190 ? -6.134 -34.156 -29.393 1.00 58.34 190 ASP A C 1
ATOM 1432 O O . ASP A 1 190 ? -4.938 -34.351 -29.191 1.00 58.34 190 ASP A O 1
ATOM 1436 N N . ASP A 1 191 ? -7.119 -34.637 -28.630 1.00 66.50 191 ASP A N 1
ATOM 1437 C CA . ASP A 1 191 ? -7.030 -35.771 -27.704 1.00 66.50 191 ASP A CA 1
ATOM 1438 C C . ASP A 1 191 ? -8.436 -36.411 -27.654 1.00 66.50 191 ASP A C 1
ATOM 1440 O O . ASP A 1 191 ? -9.318 -36.014 -26.889 1.00 66.50 191 ASP A O 1
ATOM 1444 N N . GLU A 1 192 ? -8.660 -37.333 -28.592 1.00 64.88 192 GLU A N 1
ATOM 1445 C CA . GLU A 1 192 ? -9.818 -38.220 -28.723 1.00 64.88 192 GLU A CA 1
ATOM 1446 C C . GLU A 1 192 ? -9.368 -39.643 -28.358 1.00 64.88 192 GLU A C 1
ATOM 1448 O O . GLU A 1 192 ? -8.735 -40.284 -29.186 1.00 64.88 192 GLU A O 1
ATOM 1453 N N . GLU A 1 193 ? -9.719 -40.173 -27.182 1.00 66.50 193 GLU A N 1
ATOM 1454 C CA . GLU A 1 193 ? -9.805 -41.628 -26.927 1.00 66.50 193 GLU A CA 1
ATOM 1455 C C . GLU A 1 193 ? -10.945 -41.862 -25.909 1.00 66.50 193 GLU A C 1
ATOM 1457 O O . GLU A 1 193 ? -10.881 -41.395 -24.775 1.00 66.50 193 GLU A O 1
ATOM 1462 N N . HIS A 1 194 ? -12.161 -42.220 -26.337 1.00 55.06 194 HIS A N 1
ATOM 1463 C CA . HIS A 1 194 ? -12.712 -43.549 -26.654 1.00 55.06 194 HIS A CA 1
ATOM 1464 C C . HIS A 1 194 ? -12.901 -44.527 -25.470 1.00 55.06 194 HIS A C 1
ATOM 1466 O O . HIS A 1 194 ? -11.959 -44.838 -24.756 1.00 55.06 194 HIS A O 1
ATOM 1472 N N . VAL A 1 195 ? -14.138 -45.066 -25.427 1.00 62.00 195 VAL A N 1
ATOM 1473 C CA . VAL A 1 195 ? -14.647 -46.347 -24.863 1.00 62.00 195 VAL A CA 1
ATOM 1474 C C . VAL A 1 195 ? -14.678 -46.481 -23.323 1.00 62.00 195 VAL A C 1
ATOM 1476 O O . VAL A 1 195 ? -13.785 -46.011 -22.640 1.00 62.00 195 VAL A O 1
ATOM 1479 N N . ASP A 1 196 ? -15.710 -46.989 -22.634 1.00 57.12 196 ASP A N 1
ATOM 1480 C CA . ASP A 1 196 ? -16.777 -47.976 -22.894 1.00 57.12 196 ASP A CA 1
ATOM 1481 C C . ASP A 1 196 ? -18.048 -47.554 -22.103 1.00 57.12 196 ASP A C 1
ATOM 1483 O O . ASP A 1 196 ? -17.959 -47.058 -20.980 1.00 57.12 196 ASP A O 1
ATOM 1487 N N . GLU A 1 197 ? -19.262 -47.502 -22.658 1.00 54.03 197 GLU A N 1
ATOM 1488 C CA . GLU A 1 197 ? -20.218 -48.597 -22.914 1.00 54.03 197 GLU A CA 1
ATOM 1489 C C . GLU A 1 197 ? -20.424 -49.595 -21.752 1.00 54.03 197 GLU A C 1
ATOM 1491 O O . GLU A 1 197 ? -19.713 -50.582 -21.637 1.00 54.03 197 GLU A O 1
ATOM 1496 N N . ALA A 1 198 ? -21.460 -49.377 -20.926 1.00 51.94 198 ALA A N 1
ATOM 1497 C CA . ALA A 1 198 ? -22.354 -50.437 -20.435 1.00 51.94 198 ALA A CA 1
ATOM 1498 C C . ALA A 1 198 ? -23.464 -49.878 -19.527 1.00 51.94 198 ALA A C 1
ATOM 1500 O O . ALA A 1 198 ? -23.206 -49.337 -18.454 1.00 51.94 198 ALA A O 1
ATOM 1501 N N . GLY A 1 199 ? -24.716 -50.153 -19.898 1.00 49.50 199 GLY A N 1
ATOM 1502 C CA . GLY A 1 199 ? -25.744 -50.474 -18.908 1.00 49.50 199 GLY A CA 1
ATOM 1503 C C . GLY A 1 199 ? -26.917 -49.506 -18.774 1.00 49.50 199 GLY A C 1
ATOM 1504 O O . GLY A 1 199 ? -26.856 -48.520 -18.052 1.00 49.50 199 GLY A O 1
ATOM 1505 N N . GLY A 1 200 ? -28.064 -49.941 -19.300 1.00 48.09 200 GLY A N 1
ATOM 1506 C CA . GLY A 1 200 ? -29.255 -49.996 -18.450 1.00 48.09 200 GLY A CA 1
ATOM 1507 C C . GLY A 1 200 ? -30.400 -49.054 -18.798 1.00 48.09 200 GLY A C 1
ATOM 1508 O O . GLY A 1 200 ? -30.656 -48.079 -18.103 1.00 48.09 200 GLY A O 1
ATOM 1509 N N . LEU A 1 201 ? -31.163 -49.447 -19.815 1.00 54.88 201 LEU A N 1
ATOM 1510 C CA . LEU A 1 201 ? -32.542 -49.039 -20.086 1.00 54.88 201 LEU A CA 1
ATOM 1511 C C . LEU A 1 201 ? -33.427 -49.091 -18.824 1.00 54.88 201 LEU A C 1
ATOM 1513 O O . LEU A 1 201 ? -33.742 -50.187 -18.371 1.00 54.88 201 LEU A O 1
ATOM 1517 N N . GLN A 1 202 ? -33.928 -47.949 -18.335 1.00 56.78 202 GLN A N 1
ATOM 1518 C CA . GLN A 1 202 ? -35.249 -47.857 -17.690 1.00 56.78 202 GLN A CA 1
ATOM 1519 C C . GLN A 1 202 ? -35.913 -46.482 -17.919 1.00 56.78 202 GLN A C 1
ATOM 1521 O O . GLN A 1 202 ? -35.531 -45.469 -17.348 1.00 56.78 202 GLN A O 1
ATOM 1526 N N . ALA A 1 203 ? -36.985 -46.519 -18.715 1.00 51.81 203 ALA A N 1
ATOM 1527 C CA . ALA A 1 203 ? -38.285 -45.902 -18.425 1.00 51.81 203 ALA A CA 1
ATOM 1528 C C . ALA A 1 203 ? -38.429 -44.357 -18.371 1.00 51.81 203 ALA A C 1
ATOM 1530 O O . ALA A 1 203 ? -38.740 -43.770 -17.340 1.00 51.81 203 ALA A O 1
ATOM 1531 N N . SER A 1 204 ? -38.344 -43.713 -19.537 1.00 58.59 204 SER A N 1
ATOM 1532 C CA . SER A 1 204 ? -39.431 -43.040 -20.301 1.00 58.59 204 SER A CA 1
ATOM 1533 C C . SER A 1 204 ? -40.720 -42.488 -19.622 1.00 58.59 204 SER A C 1
ATOM 1535 O O . SER A 1 204 ? -41.759 -42.448 -20.286 1.00 58.59 204 SER A O 1
ATOM 1537 N N . ARG A 1 205 ? -40.744 -42.046 -18.356 1.00 60.28 205 ARG A N 1
ATOM 1538 C CA . ARG A 1 205 ? -41.951 -41.380 -17.790 1.00 60.28 205 ARG A CA 1
ATOM 1539 C C . ARG A 1 205 ? -41.718 -40.197 -16.838 1.00 60.28 205 ARG A C 1
ATOM 1541 O O . ARG A 1 205 ? -42.653 -39.795 -16.155 1.00 60.28 205 ARG A O 1
ATOM 1548 N N . ARG A 1 206 ? -40.510 -39.626 -16.772 1.00 60.06 206 ARG A N 1
ATOM 1549 C CA . ARG A 1 206 ? -40.199 -38.531 -15.825 1.00 60.06 206 ARG A CA 1
ATOM 1550 C C . ARG A 1 206 ? -39.987 -37.145 -16.440 1.00 60.06 206 ARG A C 1
ATOM 1552 O O . ARG A 1 206 ? -39.765 -36.202 -15.686 1.00 60.06 206 ARG A O 1
ATOM 1559 N N . ASP A 1 207 ? -40.104 -36.992 -17.755 1.00 61.94 207 ASP A N 1
ATOM 1560 C CA . ASP A 1 207 ? -39.746 -35.730 -18.414 1.00 61.94 207 ASP A CA 1
ATOM 1561 C C . ASP A 1 207 ? -40.702 -34.555 -18.113 1.00 61.94 207 ASP A C 1
ATOM 1563 O O . ASP A 1 207 ? -40.244 -33.418 -18.003 1.00 61.94 207 ASP A O 1
ATOM 1567 N N . ASP A 1 208 ? -41.989 -34.793 -17.831 1.00 67.50 208 ASP A N 1
ATOM 1568 C CA . ASP A 1 208 ? -42.940 -33.689 -17.602 1.00 67.50 208 ASP A CA 1
ATOM 1569 C C . ASP A 1 208 ? -42.757 -32.963 -16.248 1.00 67.50 208 ASP A C 1
ATOM 1571 O O . ASP A 1 208 ? -42.986 -31.754 -16.140 1.00 67.50 208 ASP A O 1
ATOM 1575 N N . GLU A 1 209 ? -42.299 -33.649 -15.192 1.00 72.56 209 GLU A N 1
ATOM 1576 C CA . GLU A 1 209 ? -42.111 -33.008 -13.877 1.00 72.56 209 GLU A CA 1
ATOM 1577 C C . GLU A 1 209 ? -40.843 -32.140 -13.823 1.00 72.56 209 GLU A C 1
ATOM 1579 O O . GLU A 1 209 ? -40.801 -31.116 -13.125 1.00 72.56 209 GLU A O 1
ATOM 1584 N N . GLN A 1 210 ? -39.808 -32.506 -14.585 1.00 75.62 210 GLN A N 1
ATOM 1585 C CA . GLN A 1 210 ? -38.549 -31.765 -14.606 1.00 75.62 210 GLN A CA 1
ATOM 1586 C C . GLN A 1 210 ? -38.675 -30.441 -15.374 1.00 75.62 210 GLN A C 1
ATOM 1588 O O . GLN A 1 210 ? -38.077 -29.433 -14.971 1.00 75.62 210 GLN A O 1
ATOM 1593 N N . GLU A 1 211 ? -39.504 -30.397 -16.420 1.00 76.12 211 GLU A N 1
ATOM 1594 C CA . GLU A 1 211 ? -39.745 -29.163 -17.168 1.00 76.12 211 GLU A CA 1
ATOM 1595 C C . GLU A 1 211 ? -40.536 -28.137 -16.334 1.00 76.12 211 GLU A C 1
ATOM 1597 O O . GLU A 1 211 ? -40.172 -26.954 -16.281 1.00 76.12 211 GLU A O 1
ATOM 1602 N N . HIS A 1 212 ? -41.528 -28.593 -15.559 1.00 77.94 212 HIS A N 1
ATOM 1603 C CA . HIS A 1 212 ? -42.321 -27.727 -14.678 1.00 77.94 212 HIS A CA 1
ATOM 1604 C C . HIS A 1 212 ? -41.482 -27.119 -13.533 1.00 77.94 212 HIS A C 1
ATOM 1606 O O . HIS A 1 212 ? -41.654 -25.948 -13.165 1.00 77.94 212 HIS A O 1
ATOM 1612 N N . ALA A 1 213 ? -40.515 -27.873 -12.995 1.00 79.00 213 ALA A N 1
ATOM 1613 C CA . ALA A 1 213 ? -39.581 -27.377 -11.981 1.00 79.00 213 ALA A CA 1
ATOM 1614 C C . ALA A 1 213 ? -38.594 -26.332 -12.543 1.00 79.00 213 ALA A C 1
ATOM 1616 O O . ALA A 1 213 ? -38.304 -25.325 -11.879 1.00 79.00 213 ALA A O 1
ATOM 1617 N N . SER A 1 214 ? -38.114 -26.523 -13.777 1.00 80.31 214 SER A N 1
ATOM 1618 C CA . SER A 1 214 ? -37.237 -25.561 -14.462 1.00 80.31 214 SER A CA 1
ATOM 1619 C C . SER A 1 214 ? -37.959 -24.261 -14.825 1.00 80.31 214 SER A C 1
ATOM 1621 O O . SER A 1 214 ? -37.402 -23.177 -14.611 1.00 80.31 214 SER A O 1
ATOM 1623 N N . GLN A 1 215 ? -39.212 -24.329 -15.288 1.00 83.50 215 GLN A N 1
ATOM 1624 C CA . GLN A 1 215 ? -40.010 -23.130 -15.573 1.00 83.50 215 GLN A CA 1
ATOM 1625 C C . GLN A 1 215 ? -40.293 -22.312 -14.300 1.00 83.50 215 GLN A C 1
ATOM 1627 O O . GLN A 1 215 ? -40.145 -21.084 -14.317 1.00 83.50 215 GLN A O 1
ATOM 1632 N N . LYS A 1 216 ? -40.583 -22.969 -13.164 1.00 86.00 216 LYS A N 1
ATOM 1633 C CA . LYS A 1 216 ? -40.794 -22.292 -11.869 1.00 86.00 216 LYS A CA 1
ATOM 1634 C C . LYS A 1 216 ? -39.542 -21.550 -11.382 1.00 86.00 216 LYS A C 1
ATOM 1636 O O . LYS A 1 216 ? -39.636 -20.378 -11.018 1.00 86.00 216 LYS A O 1
ATOM 1641 N N . ARG A 1 217 ? -38.354 -22.171 -11.455 1.00 83.44 217 ARG A N 1
ATOM 1642 C CA . ARG A 1 217 ? -37.082 -21.505 -11.094 1.00 83.44 217 ARG A CA 1
ATOM 1643 C C . ARG A 1 217 ? -36.761 -20.313 -12.000 1.00 83.44 217 ARG A C 1
ATOM 1645 O O . ARG A 1 217 ? -36.219 -19.313 -11.527 1.00 83.44 217 ARG A O 1
ATOM 1652 N N . ASN A 1 218 ? -37.098 -20.390 -13.289 1.00 84.12 218 ASN A N 1
ATOM 1653 C CA . ASN A 1 218 ? -36.892 -19.277 -14.220 1.00 84.12 218 ASN A CA 1
ATOM 1654 C C . ASN A 1 218 ? -37.866 -18.111 -13.969 1.00 84.12 218 ASN A C 1
ATOM 1656 O O . ASN A 1 218 ? -37.459 -16.949 -14.053 1.00 84.12 218 ASN A O 1
ATOM 1660 N N . ALA A 1 219 ? -39.122 -18.395 -13.609 1.00 83.38 219 ALA A N 1
ATOM 1661 C CA . ALA A 1 219 ? -40.091 -17.372 -13.210 1.00 83.38 219 ALA A CA 1
ATOM 1662 C C . ALA A 1 219 ? -39.659 -16.645 -11.923 1.00 83.38 219 ALA A C 1
ATOM 1664 O O . ALA A 1 219 ? -39.723 -15.416 -11.859 1.00 83.38 219 ALA A O 1
ATOM 1665 N N . GLU A 1 220 ? -39.126 -17.378 -10.942 1.00 83.44 220 GLU A N 1
ATOM 1666 C CA . GLU A 1 220 ? -38.635 -16.818 -9.678 1.00 83.44 220 GLU A CA 1
ATOM 1667 C C . GLU A 1 220 ? -37.382 -15.945 -9.883 1.00 83.44 220 GLU A C 1
ATOM 1669 O O . GLU A 1 220 ? -37.317 -14.819 -9.384 1.00 83.44 220 GLU A O 1
ATOM 1674 N N . ARG A 1 221 ? -36.433 -16.374 -10.734 1.00 80.88 221 ARG A N 1
ATOM 1675 C CA . ARG A 1 221 ? -35.287 -15.530 -11.135 1.00 80.88 221 ARG A CA 1
ATOM 1676 C C . ARG A 1 221 ? -35.727 -14.248 -11.847 1.00 80.88 221 ARG A C 1
ATOM 1678 O O . ARG A 1 221 ? -35.154 -13.189 -11.585 1.00 80.88 221 ARG A O 1
ATOM 1685 N N . LYS A 1 222 ? -36.749 -14.310 -12.710 1.00 82.69 222 LYS A N 1
ATOM 1686 C CA . LYS A 1 222 ? -37.302 -13.119 -13.380 1.00 82.69 222 LYS A CA 1
ATOM 1687 C C . LYS A 1 222 ? -38.026 -12.184 -12.405 1.00 82.69 222 LYS A C 1
ATOM 1689 O O . LYS A 1 222 ? -37.904 -10.970 -12.561 1.00 82.69 222 LYS A O 1
ATOM 1694 N N . ALA A 1 223 ? -38.717 -12.712 -11.393 1.00 79.88 223 ALA A N 1
ATOM 1695 C CA . ALA A 1 223 ? -39.353 -11.903 -10.350 1.00 79.88 223 ALA A CA 1
ATOM 1696 C C . ALA A 1 223 ? -38.310 -11.135 -9.515 1.00 79.88 223 ALA A C 1
ATOM 1698 O O . ALA A 1 223 ? -38.395 -9.910 -9.412 1.00 79.88 223 ALA A O 1
ATOM 1699 N N . VAL A 1 224 ? -37.253 -11.815 -9.054 1.00 76.19 224 VAL A N 1
ATOM 1700 C CA . VAL A 1 224 ? -36.153 -11.188 -8.292 1.00 76.19 224 VAL A CA 1
ATOM 1701 C C . VAL A 1 224 ? -35.395 -10.152 -9.135 1.00 76.19 224 VAL A C 1
ATOM 1703 O O . VAL A 1 224 ? -34.986 -9.102 -8.636 1.00 76.19 224 VAL A O 1
ATOM 1706 N N . GLN A 1 225 ? -35.217 -10.396 -10.438 1.00 74.88 225 GLN A N 1
ATOM 1707 C CA . GLN A 1 225 ? -34.547 -9.435 -11.321 1.00 74.88 225 GLN A CA 1
ATOM 1708 C C . GLN A 1 225 ? -35.415 -8.198 -11.614 1.00 74.88 225 GLN A C 1
ATOM 1710 O O . GLN A 1 225 ? -34.874 -7.105 -11.806 1.00 74.88 225 GLN A O 1
ATOM 1715 N N . LYS A 1 226 ? -36.748 -8.340 -11.614 1.00 73.19 226 LYS A N 1
ATOM 1716 C CA . LYS A 1 226 ? -37.680 -7.214 -11.768 1.00 73.19 226 LYS A CA 1
ATOM 1717 C C . LYS A 1 226 ? -37.733 -6.357 -10.500 1.00 73.19 226 LYS A C 1
ATOM 1719 O O . LYS A 1 226 ? -37.735 -5.135 -10.622 1.00 73.19 226 LYS A O 1
ATOM 1724 N N . GLU A 1 227 ? -37.640 -6.970 -9.320 1.00 71.75 227 GLU A N 1
ATOM 1725 C CA . GLU A 1 227 ? -37.568 -6.256 -8.036 1.00 71.75 227 GLU A CA 1
ATOM 1726 C C . GLU A 1 227 ? -36.279 -5.424 -7.904 1.00 71.75 227 GLU A C 1
ATOM 1728 O O . GLU A 1 227 ? -36.324 -4.257 -7.510 1.00 71.75 227 GLU A O 1
ATOM 1733 N N . LYS A 1 228 ? -35.140 -5.954 -8.376 1.00 69.19 228 LYS A N 1
ATOM 1734 C CA . LYS A 1 228 ? -33.868 -5.204 -8.430 1.00 69.19 228 LYS A CA 1
ATOM 1735 C C . LYS A 1 228 ? -33.876 -4.029 -9.413 1.00 69.19 228 LYS A C 1
ATOM 1737 O O . LYS A 1 228 ? -33.057 -3.124 -9.280 1.00 69.19 228 LYS A O 1
ATOM 1742 N N . ARG A 1 229 ? -34.774 -4.017 -10.405 1.00 63.97 229 ARG A N 1
ATOM 1743 C CA . ARG A 1 229 ? -34.945 -2.872 -11.319 1.00 63.97 229 ARG A CA 1
ATOM 1744 C C . ARG A 1 229 ? -35.924 -1.826 -10.783 1.00 63.97 229 ARG A C 1
ATOM 1746 O O . ARG A 1 229 ? -35.849 -0.679 -11.216 1.00 63.97 229 ARG A O 1
ATOM 1753 N N . SER A 1 230 ? -36.801 -2.192 -9.846 1.00 59.59 230 SER A N 1
ATOM 1754 C CA . SER A 1 230 ? -37.740 -1.269 -9.195 1.00 59.59 230 SER A CA 1
ATOM 1755 C C . SER A 1 230 ? -37.236 -0.665 -7.888 1.00 59.59 230 SER A C 1
ATOM 1757 O O . SER A 1 230 ? -37.919 0.195 -7.336 1.00 59.59 230 SER A O 1
ATOM 1759 N N . THR A 1 231 ? -36.025 -0.995 -7.428 1.00 59.72 231 THR A N 1
ATOM 1760 C CA . THR A 1 231 ? -35.268 -0.120 -6.513 1.00 59.72 231 THR A CA 1
ATOM 1761 C C . THR A 1 231 ? -34.770 1.086 -7.316 1.00 59.72 231 THR A C 1
ATOM 1763 O O . THR A 1 231 ? -33.595 1.252 -7.641 1.00 59.72 231 THR A O 1
ATOM 1766 N N . GLY A 1 232 ? -35.761 1.850 -7.773 1.00 60.38 232 GLY A N 1
ATOM 1767 C CA . GLY A 1 232 ? -35.662 2.948 -8.701 1.00 60.38 232 GLY A CA 1
ATOM 1768 C C . GLY A 1 232 ? -34.747 4.021 -8.156 1.00 60.38 232 GLY A C 1
ATOM 1769 O O . GLY A 1 232 ? -34.744 4.292 -6.958 1.00 60.38 232 GLY A O 1
ATOM 1770 N N . ARG A 1 233 ? -33.983 4.599 -9.086 1.00 63.88 233 ARG A N 1
ATOM 1771 C CA . ARG A 1 233 ? -33.249 5.865 -8.995 1.00 63.88 233 ARG A CA 1
ATOM 1772 C C . ARG A 1 233 ? -33.685 6.707 -7.790 1.00 63.88 233 ARG A C 1
ATOM 1774 O O . ARG A 1 233 ? -34.526 7.592 -7.931 1.00 63.88 233 ARG A O 1
ATOM 1781 N N . ARG A 1 234 ? -33.076 6.468 -6.626 1.00 77.69 234 ARG A N 1
ATOM 1782 C CA . ARG A 1 234 ? -33.051 7.476 -5.570 1.00 77.69 234 ARG A CA 1
ATOM 1783 C C . ARG A 1 234 ? -32.343 8.668 -6.189 1.00 77.69 234 ARG A C 1
ATOM 1785 O O . ARG A 1 234 ? -31.236 8.531 -6.716 1.00 77.69 234 ARG A O 1
ATOM 1792 N N . THR A 1 235 ? -33.024 9.807 -6.239 1.00 83.62 235 THR A N 1
ATOM 1793 C CA . THR A 1 235 ? -32.388 11.045 -6.682 1.00 83.62 235 THR A CA 1
ATOM 1794 C C . THR A 1 235 ? -31.195 11.308 -5.763 1.00 83.62 235 THR A C 1
ATOM 1796 O O . THR A 1 235 ? -31.227 10.946 -4.587 1.00 83.62 235 THR A O 1
ATOM 1799 N N . LEU A 1 236 ? -30.128 11.923 -6.279 1.00 81.12 236 LEU A N 1
ATOM 1800 C CA . LEU A 1 236 ? -28.960 12.292 -5.466 1.00 81.12 236 LEU A CA 1
ATOM 1801 C C . LEU A 1 236 ? -29.393 13.072 -4.204 1.00 81.12 236 LEU A C 1
ATOM 1803 O O . LEU A 1 236 ? -28.858 12.871 -3.125 1.00 81.12 236 LEU A O 1
ATOM 1807 N N . MET A 1 237 ? -30.453 13.874 -4.338 1.00 82.81 237 MET A N 1
ATOM 1808 C CA . MET A 1 237 ? -31.127 14.587 -3.252 1.00 82.81 237 MET A CA 1
ATOM 1809 C C . MET A 1 237 ? -31.738 13.663 -2.185 1.00 82.81 237 MET A C 1
ATOM 1811 O O . MET A 1 237 ? -31.640 13.957 -1.003 1.00 82.81 237 MET A O 1
ATOM 1815 N N . GLN A 1 238 ? -32.352 12.541 -2.576 1.00 85.38 238 GLN A N 1
ATOM 1816 C CA . GLN A 1 238 ? -32.910 11.566 -1.636 1.00 85.38 238 GLN A CA 1
ATOM 1817 C C . GLN A 1 238 ? -31.811 10.783 -0.910 1.00 85.38 238 GLN A C 1
ATOM 1819 O O . GLN A 1 238 ? -31.978 10.470 0.262 1.00 85.38 238 GLN A O 1
ATOM 1824 N N . LEU A 1 239 ? -30.675 10.530 -1.574 1.00 81.69 239 LEU A N 1
ATOM 1825 C CA . LEU A 1 239 ? -29.480 10.006 -0.908 1.00 81.69 239 LEU A CA 1
ATOM 1826 C C . LEU A 1 239 ? -28.948 11.014 0.123 1.00 81.69 239 LEU A C 1
ATOM 1828 O O . LEU A 1 239 ? -28.724 10.632 1.264 1.00 81.69 239 LEU A O 1
ATOM 1832 N N . PHE A 1 240 ? -28.825 12.298 -0.227 1.00 80.69 240 PHE A N 1
ATOM 1833 C CA . PHE A 1 240 ? -28.399 13.333 0.726 1.00 80.69 240 PHE A CA 1
ATOM 1834 C C . PHE A 1 240 ? -29.398 13.598 1.859 1.00 80.69 240 PHE A C 1
ATOM 1836 O O . PHE A 1 240 ? -28.981 14.059 2.906 1.00 80.69 240 PHE A O 1
ATOM 1843 N N . ALA A 1 241 ? -30.689 13.312 1.684 1.00 81.62 241 ALA A N 1
ATOM 1844 C CA . ALA A 1 241 ? -31.672 13.418 2.765 1.00 81.62 241 ALA A CA 1
ATOM 1845 C C . ALA A 1 241 ? -31.649 12.205 3.716 1.00 81.62 241 ALA A C 1
ATOM 1847 O O . ALA A 1 241 ? -32.019 12.323 4.879 1.00 81.62 241 ALA A O 1
ATOM 1848 N N . GLU A 1 242 ? -31.248 11.029 3.222 1.00 86.06 242 GLU A N 1
ATOM 1849 C CA . GLU A 1 242 ? -31.151 9.797 4.019 1.00 86.06 242 GLU A CA 1
ATOM 1850 C C . GLU A 1 242 ? -29.861 9.770 4.852 1.00 86.06 242 GLU A C 1
ATOM 1852 O O . GLU A 1 242 ? -29.861 9.298 5.989 1.00 86.06 242 GLU A O 1
ATOM 1857 N N . PHE A 1 243 ? -28.776 10.344 4.325 1.00 79.94 243 PHE A N 1
ATOM 1858 C CA . PHE A 1 243 ? -27.623 10.712 5.134 1.00 79.94 243 PHE A CA 1
ATOM 1859 C C . PHE A 1 243 ? -27.930 12.046 5.803 1.00 79.94 243 PHE A C 1
ATOM 1861 O O . PHE A 1 243 ? -27.749 13.095 5.202 1.00 79.94 243 PHE A O 1
ATOM 1868 N N . ASN A 1 244 ? -28.402 12.005 7.045 1.00 67.19 244 ASN A N 1
ATOM 1869 C CA . ASN A 1 244 ? -28.608 13.176 7.892 1.00 67.19 244 ASN A CA 1
ATOM 1870 C C . ASN A 1 244 ? -27.247 13.816 8.258 1.00 67.19 244 ASN A C 1
ATOM 1872 O O . ASN A 1 244 ? -26.861 13.844 9.420 1.00 67.19 244 ASN A O 1
ATOM 1876 N N . ILE A 1 245 ? -26.489 14.283 7.256 1.00 66.81 245 ILE A N 1
ATOM 1877 C CA . ILE A 1 245 ? -25.263 15.085 7.391 1.00 66.81 245 ILE A CA 1
ATOM 1878 C C . ILE A 1 245 ? -25.690 16.532 7.661 1.00 66.81 245 ILE A C 1
ATOM 1880 O O . ILE A 1 245 ? -25.290 17.468 6.971 1.00 66.81 245 ILE A O 1
ATOM 1884 N N . SER A 1 246 ? -26.594 16.696 8.625 1.00 65.12 246 SER A N 1
ATOM 1885 C CA . SER A 1 246 ? -26.812 17.976 9.269 1.00 65.12 246 SER A CA 1
ATOM 1886 C C . SER A 1 246 ? -25.531 18.263 10.029 1.00 65.12 246 SER A C 1
ATOM 1888 O O . SER A 1 246 ? -25.331 17.698 11.093 1.00 65.12 246 SER A O 1
ATOM 1890 N N . ASP A 1 247 ? -24.650 19.024 9.385 1.00 59.62 247 ASP A N 1
ATOM 1891 C CA . ASP A 1 247 ? -23.759 20.031 9.961 1.00 59.62 247 ASP A CA 1
ATOM 1892 C C . ASP A 1 247 ? -23.805 20.072 11.502 1.00 59.62 247 ASP A C 1
ATOM 1894 O O . ASP A 1 247 ? -24.489 20.900 12.104 1.00 59.62 247 ASP A O 1
ATOM 1898 N N . ASP A 1 248 ? -23.118 19.124 12.149 1.00 59.75 248 ASP A N 1
ATOM 1899 C CA . ASP A 1 248 ? -22.766 19.201 13.568 1.00 59.75 248 ASP A CA 1
ATOM 1900 C C . ASP A 1 248 ? -21.638 20.235 13.679 1.00 59.75 248 ASP A C 1
ATOM 1902 O O . ASP A 1 248 ? -20.463 19.929 13.895 1.00 59.75 248 ASP A O 1
ATOM 1906 N N . GLU A 1 249 ? -22.014 21.494 13.475 1.00 66.44 249 GLU A N 1
ATOM 1907 C CA . GLU A 1 249 ? -21.263 22.671 13.886 1.00 66.44 249 GLU A CA 1
ATOM 1908 C C . GLU A 1 249 ? -21.422 22.790 15.415 1.00 66.44 249 GLU A C 1
ATOM 1910 O O . GLU A 1 249 ? -22.035 23.730 15.927 1.00 66.44 249 GLU A O 1
ATOM 1915 N N . GLU A 1 250 ? -20.920 21.805 16.174 1.00 64.25 250 GLU A N 1
ATOM 1916 C CA . GLU A 1 250 ? -20.754 21.957 17.621 1.00 64.25 250 GLU A CA 1
ATOM 1917 C C . GLU A 1 250 ? -19.709 23.053 17.869 1.00 64.25 250 GLU A C 1
ATOM 1919 O O . GLU A 1 250 ? -18.498 22.835 17.826 1.00 64.25 250 GLU A O 1
ATOM 1924 N N . GLU A 1 251 ? -20.221 24.270 18.053 1.00 61.97 251 GLU A N 1
ATOM 1925 C CA . GLU A 1 251 ? -19.819 25.257 19.055 1.00 61.97 251 GLU A CA 1
ATOM 1926 C C . GLU A 1 251 ? -18.410 25.033 19.639 1.00 61.97 251 GLU A C 1
ATOM 1928 O O . GLU A 1 251 ? -18.229 24.631 20.790 1.00 61.97 251 GLU A O 1
ATOM 1933 N N . MET A 1 252 ? -17.371 25.345 18.853 1.00 62.09 252 MET A N 1
ATOM 1934 C CA . MET A 1 252 ? -16.037 25.563 19.411 1.00 62.09 252 MET A CA 1
ATOM 1935 C C . MET A 1 252 ? -16.084 26.814 20.288 1.00 62.09 252 MET A C 1
ATOM 1937 O O . MET A 1 252 ? -15.923 27.944 19.821 1.00 62.09 252 MET A O 1
ATOM 1941 N N . ALA A 1 253 ? -16.302 26.595 21.583 1.00 63.22 253 ALA A N 1
ATOM 1942 C CA . ALA A 1 253 ? -16.131 27.600 22.614 1.00 63.22 253 ALA A CA 1
ATOM 1943 C C . ALA A 1 253 ? -14.755 28.289 22.464 1.00 63.22 253 ALA A C 1
ATOM 1945 O O . ALA A 1 253 ? -13.741 27.618 22.234 1.00 63.22 253 ALA A O 1
ATOM 1946 N N . PRO A 1 254 ? -14.681 29.624 22.605 1.00 59.69 254 PRO A N 1
ATOM 1947 C CA . PRO A 1 254 ? -13.434 30.360 22.467 1.00 59.69 254 PRO A CA 1
ATOM 1948 C C . PRO A 1 254 ? -12.463 29.951 23.579 1.00 59.69 254 PRO A C 1
ATOM 1950 O O . PRO A 1 254 ? -12.681 30.225 24.762 1.00 59.69 254 PRO A O 1
ATOM 1953 N N . VAL A 1 255 ? -11.362 29.303 23.195 1.00 60.78 255 VAL A N 1
ATOM 1954 C CA . VAL A 1 255 ? -10.236 29.029 24.091 1.00 60.78 255 VAL A CA 1
ATOM 1955 C C . VAL A 1 255 ? -9.596 30.367 24.467 1.00 60.78 255 VAL A C 1
ATOM 1957 O O . VAL A 1 255 ? -8.815 30.950 23.718 1.00 60.78 255 VAL A O 1
ATOM 1960 N N . ASN A 1 256 ? -9.960 30.869 25.647 1.00 48.88 256 ASN A N 1
ATOM 1961 C CA . ASN A 1 256 ? -9.302 31.989 26.306 1.00 48.88 256 ASN A CA 1
ATOM 1962 C C . ASN A 1 256 ? -7.862 31.587 26.656 1.00 48.88 256 ASN A C 1
ATOM 1964 O O . ASN A 1 256 ? -7.630 30.809 27.582 1.00 48.88 256 ASN A O 1
ATOM 1968 N N . HIS A 1 257 ? -6.885 32.125 25.928 1.00 50.78 257 HIS A N 1
ATOM 1969 C CA . HIS A 1 257 ? -5.486 32.050 26.334 1.00 50.78 257 HIS A CA 1
ATOM 1970 C C . HIS A 1 257 ? -5.207 33.088 27.434 1.00 50.78 257 HIS A C 1
ATOM 1972 O O . HIS A 1 257 ? -5.537 34.262 27.258 1.00 50.78 257 HIS A O 1
ATOM 1978 N N . PRO A 1 258 ? -4.596 32.689 28.565 1.00 58.75 258 PRO A N 1
ATOM 1979 C CA . PRO A 1 258 ? -4.285 33.603 29.650 1.00 58.75 258 PRO A CA 1
ATOM 1980 C C . PRO A 1 258 ? -3.129 34.528 29.261 1.00 58.75 258 PRO A C 1
ATOM 1982 O O . PRO A 1 258 ? -2.041 34.094 28.881 1.00 58.75 258 PRO A O 1
ATOM 1985 N N . THR A 1 259 ? -3.381 35.824 29.401 1.00 45.12 259 THR A N 1
ATOM 1986 C CA . THR A 1 259 ? -2.422 36.920 29.276 1.00 45.12 259 THR A CA 1
ATOM 1987 C C . THR A 1 259 ? -1.395 36.838 30.413 1.00 45.12 259 THR A C 1
ATOM 1989 O O . THR A 1 259 ? -1.621 37.343 31.511 1.00 45.12 259 THR A O 1
ATOM 1992 N N . GLY A 1 260 ? -0.267 36.168 30.170 1.00 58.69 260 GLY A N 1
ATOM 1993 C CA . GLY A 1 260 ? 0.880 36.115 31.080 1.00 58.69 260 GLY A CA 1
ATOM 1994 C C . GLY A 1 260 ? 1.903 37.200 30.748 1.00 58.69 260 GLY A C 1
ATOM 1995 O O . GLY A 1 260 ? 2.502 37.184 29.676 1.00 58.69 260 GLY A O 1
ATOM 1996 N N . LYS A 1 261 ? 2.079 38.150 31.671 1.00 50.72 261 LYS A N 1
ATOM 1997 C CA . LYS A 1 261 ? 3.055 39.244 31.613 1.00 50.72 261 LYS A CA 1
ATOM 1998 C C . LYS A 1 261 ? 4.488 38.754 31.863 1.00 50.72 261 LYS A C 1
ATOM 2000 O O . LYS A 1 261 ? 4.723 37.983 32.782 1.00 50.72 261 LYS A O 1
ATOM 2005 N N . GLU A 1 262 ? 5.397 39.295 31.053 1.00 45.50 262 GLU A N 1
ATOM 2006 C CA . GLU A 1 262 ? 6.763 39.752 31.359 1.00 45.50 262 GLU A CA 1
ATOM 2007 C C . GLU A 1 262 ? 7.657 38.914 32.290 1.00 45.50 262 GLU A C 1
ATOM 2009 O O . GLU A 1 262 ? 7.513 38.929 33.508 1.00 45.50 262 GLU A O 1
ATOM 2014 N N . THR A 1 263 ? 8.737 38.355 31.735 1.00 49.53 263 THR A N 1
ATOM 2015 C CA . THR A 1 263 ? 10.095 38.546 32.286 1.00 49.53 263 THR A CA 1
ATOM 2016 C C . THR A 1 263 ? 11.134 38.212 31.216 1.00 49.53 263 THR A C 1
ATOM 2018 O O . THR A 1 263 ? 11.062 37.181 30.552 1.00 49.53 263 THR A O 1
ATOM 2021 N N . GLY A 1 264 ? 12.045 39.155 30.974 1.00 40.84 264 GLY A N 1
ATOM 2022 C CA . GLY A 1 264 ? 12.971 39.127 29.851 1.00 40.84 264 GLY A CA 1
ATOM 2023 C C . GLY A 1 264 ? 14.108 38.126 30.006 1.00 40.84 264 GLY A C 1
ATOM 2024 O O . GLY A 1 264 ? 14.638 37.951 31.093 1.00 40.84 264 GLY A O 1
ATOM 2025 N N . HIS A 1 265 ? 14.548 37.566 28.880 1.00 46.41 265 HIS A N 1
ATOM 2026 C CA . HIS A 1 265 ? 15.912 37.079 28.715 1.00 46.41 265 HIS A CA 1
ATOM 2027 C C . HIS A 1 265 ? 16.400 37.397 27.298 1.00 46.41 265 HIS A C 1
ATOM 2029 O O . HIS A 1 265 ? 15.979 36.816 26.300 1.00 46.41 265 HIS A O 1
ATOM 2035 N N . HIS A 1 266 ? 17.276 38.395 27.266 1.00 44.56 266 HIS A N 1
ATOM 2036 C CA . HIS A 1 266 ? 18.175 38.775 26.189 1.00 44.56 266 HIS A CA 1
ATOM 2037 C C . HIS A 1 266 ? 19.042 37.575 25.782 1.00 44.56 266 HIS A C 1
ATOM 2039 O O . HIS A 1 266 ? 19.804 37.065 26.604 1.00 44.56 266 HIS A O 1
ATOM 2045 N N . TRP A 1 267 ? 18.945 37.136 24.526 1.00 45.59 267 TRP A N 1
ATOM 2046 C CA . TRP A 1 267 ? 19.915 36.226 23.921 1.00 45.59 267 TRP A CA 1
ATOM 2047 C C . TRP A 1 267 ? 20.509 36.891 22.674 1.00 45.59 267 TRP A C 1
ATOM 2049 O O . TRP A 1 267 ? 19.832 37.130 21.678 1.00 45.59 267 TRP A O 1
ATOM 2059 N N . GLU A 1 268 ? 21.788 37.242 22.777 1.00 38.75 268 GLU A N 1
ATOM 2060 C CA . GLU A 1 268 ? 22.667 37.592 21.662 1.00 38.75 268 GLU A CA 1
ATOM 2061 C C . GLU A 1 268 ? 23.187 36.296 21.021 1.00 38.75 268 GLU A C 1
ATOM 2063 O O . GLU A 1 268 ? 23.672 35.422 21.743 1.00 38.75 268 GLU A O 1
ATOM 2068 N N . PRO A 1 269 ? 23.174 36.163 19.687 1.00 53.53 269 PRO A N 1
ATOM 2069 C CA . PRO A 1 269 ? 24.034 35.220 18.997 1.00 53.53 269 PRO A CA 1
ATOM 2070 C C . PRO A 1 269 ? 25.302 35.927 18.505 1.00 53.53 269 PRO A C 1
ATOM 2072 O O . PRO A 1 269 ? 25.287 36.766 17.604 1.00 53.53 269 PRO A O 1
ATOM 2075 N N . THR A 1 270 ? 26.400 35.547 19.147 1.00 43.84 270 THR A N 1
ATOM 2076 C CA . THR A 1 270 ? 27.780 35.978 18.943 1.00 43.84 270 THR A CA 1
ATOM 2077 C C . THR A 1 270 ? 28.283 35.667 17.529 1.00 43.84 270 THR A C 1
ATOM 2079 O O . THR A 1 270 ? 28.042 34.596 16.973 1.00 43.84 270 THR A O 1
ATOM 2082 N N . SER A 1 271 ? 29.026 36.626 16.980 1.00 40.97 271 SER A N 1
ATOM 2083 C CA . SER A 1 271 ? 29.887 36.521 15.801 1.00 40.97 271 SER A CA 1
ATOM 2084 C C . SER A 1 271 ? 30.934 35.409 15.944 1.00 40.97 271 SER A C 1
ATOM 2086 O O . SER A 1 271 ? 31.380 35.156 17.055 1.00 40.97 271 SER A O 1
ATOM 2088 N N . CYS A 1 272 ? 31.301 34.767 14.823 1.00 40.25 272 CYS A N 1
ATOM 2089 C CA . CYS A 1 272 ? 32.476 33.909 14.526 1.00 40.25 272 CYS A CA 1
ATOM 2090 C C . CYS A 1 272 ? 32.055 32.987 13.350 1.00 40.25 272 CYS A C 1
ATOM 2092 O O . CYS A 1 272 ? 30.951 32.467 13.365 1.00 40.25 272 CYS A O 1
ATOM 2094 N N . HIS A 1 273 ? 32.800 32.677 12.292 1.00 41.69 273 HIS A N 1
ATOM 2095 C CA . HIS A 1 273 ? 34.208 32.847 11.998 1.00 41.69 273 HIS A CA 1
ATOM 2096 C C . HIS A 1 273 ? 34.384 32.805 10.472 1.00 41.69 273 HIS A C 1
ATOM 2098 O O . HIS A 1 273 ? 33.861 31.933 9.777 1.00 41.69 273 HIS A O 1
ATOM 2104 N N . GLU A 1 274 ? 35.150 33.760 9.973 1.00 40.88 274 GLU A N 1
ATOM 2105 C CA . GLU A 1 274 ? 35.595 33.896 8.596 1.00 40.88 274 GLU A CA 1
ATOM 2106 C C . GLU A 1 274 ? 36.670 32.838 8.296 1.00 40.88 274 GLU A C 1
ATOM 2108 O O . GLU A 1 274 ? 37.614 32.670 9.070 1.00 40.88 274 GLU A O 1
ATOM 2113 N N . THR A 1 275 ? 36.549 32.102 7.186 1.00 55.59 275 THR A N 1
ATOM 2114 C CA . THR A 1 275 ? 37.658 31.298 6.645 1.00 55.59 275 THR A CA 1
ATOM 2115 C C . THR A 1 275 ? 37.723 31.393 5.125 1.00 55.59 275 THR A C 1
ATOM 2117 O O . THR A 1 275 ? 37.052 30.698 4.370 1.00 55.59 275 THR A O 1
ATOM 2120 N N . ASN A 1 276 ? 38.593 32.313 4.716 1.00 42.44 276 ASN A N 1
ATOM 2121 C CA . ASN A 1 276 ? 39.429 32.312 3.523 1.00 42.44 276 ASN A CA 1
ATOM 2122 C C . ASN A 1 276 ? 39.538 30.956 2.793 1.00 42.44 276 ASN A C 1
ATOM 2124 O O . ASN A 1 276 ? 40.171 30.024 3.292 1.00 42.44 276 ASN A O 1
ATOM 2128 N N . ARG A 1 277 ? 39.102 30.898 1.527 1.00 49.16 277 ARG A N 1
ATOM 2129 C CA . ARG A 1 277 ? 39.842 30.130 0.515 1.00 49.16 277 ARG A CA 1
ATOM 2130 C C . ARG A 1 277 ? 39.729 30.738 -0.882 1.00 49.16 277 ARG A C 1
ATOM 2132 O O . ARG A 1 277 ? 38.821 30.488 -1.663 1.00 49.16 277 ARG A O 1
ATOM 2139 N N . ARG A 1 278 ? 40.746 31.548 -1.151 1.00 43.03 278 ARG A N 1
ATOM 2140 C CA . ARG A 1 278 ? 41.249 32.041 -2.433 1.00 43.03 278 ARG A CA 1
ATOM 2141 C C . ARG A 1 278 ? 41.470 30.878 -3.413 1.00 43.03 278 ARG A C 1
ATOM 2143 O O . ARG A 1 278 ? 42.202 29.959 -3.058 1.00 43.03 278 ARG A O 1
ATOM 2150 N N . GLN A 1 279 ? 40.938 30.961 -4.636 1.00 50.78 279 GLN A N 1
ATOM 2151 C CA . GLN A 1 279 ? 41.681 30.678 -5.876 1.00 50.78 279 GLN A CA 1
ATOM 2152 C C . GLN A 1 279 ? 40.875 31.019 -7.148 1.00 50.78 279 GLN A C 1
ATOM 2154 O O . GLN A 1 279 ? 39.822 30.460 -7.413 1.00 50.78 279 GLN A O 1
ATOM 2159 N N . GLN A 1 280 ? 41.500 31.901 -7.936 1.00 50.78 280 GLN A N 1
ATOM 2160 C CA . GLN A 1 280 ? 41.587 31.914 -9.401 1.00 50.78 280 GLN A CA 1
ATOM 2161 C C . GLN A 1 280 ? 40.407 32.462 -10.221 1.00 50.78 280 GLN A C 1
ATOM 2163 O O . GLN A 1 280 ? 39.501 31.777 -10.677 1.00 50.78 280 GLN A O 1
ATOM 2168 N N . SER A 1 281 ? 40.563 33.756 -10.490 1.00 42.00 281 SER A N 1
ATOM 2169 C CA . SER A 1 281 ? 40.084 34.517 -11.637 1.00 42.00 281 SER A CA 1
ATOM 2170 C C . SER A 1 281 ? 40.407 33.846 -12.979 1.00 42.00 281 SER A C 1
ATOM 2172 O O . SER A 1 281 ? 41.576 33.693 -13.334 1.00 42.00 281 SER A O 1
ATOM 2174 N N . GLY A 1 282 ? 39.364 33.538 -13.748 1.00 45.25 282 GLY A N 1
ATOM 2175 C CA . GLY A 1 282 ? 39.426 33.223 -15.172 1.00 45.25 282 GLY A CA 1
ATOM 2176 C C . GLY A 1 282 ? 38.306 33.974 -15.888 1.00 45.25 282 GLY A C 1
ATOM 2177 O O . GLY A 1 282 ? 37.131 33.763 -15.607 1.00 45.25 282 GLY A O 1
ATOM 2178 N N . ALA A 1 283 ? 38.681 34.904 -16.762 1.00 44.59 283 ALA A N 1
ATOM 2179 C CA . ALA A 1 283 ? 37.772 35.745 -17.525 1.00 44.59 283 ALA A CA 1
ATOM 2180 C C . ALA A 1 283 ? 36.943 34.903 -18.512 1.00 44.59 283 ALA A C 1
ATOM 2182 O O . ALA A 1 283 ? 37.492 34.268 -19.410 1.00 44.59 283 ALA A O 1
ATOM 2183 N N . GLY A 1 284 ? 35.617 34.920 -18.373 1.00 44.41 284 GLY A N 1
ATOM 2184 C CA . GLY A 1 284 ? 34.719 34.226 -19.291 1.00 44.41 284 GLY A CA 1
ATOM 2185 C C . GLY A 1 284 ? 33.267 34.663 -19.123 1.00 44.41 284 GLY A C 1
ATOM 2186 O O . GLY A 1 284 ? 32.629 34.244 -18.173 1.00 44.41 284 GLY A O 1
ATOM 2187 N N . LYS A 1 285 ? 32.811 35.510 -20.059 1.00 51.91 285 LYS A N 1
ATOM 2188 C CA . LYS A 1 285 ? 31.443 35.795 -20.566 1.00 51.91 285 LYS A CA 1
ATOM 2189 C C . LYS A 1 285 ? 30.254 35.809 -19.568 1.00 51.91 285 LYS A C 1
ATOM 2191 O O . LYS A 1 285 ? 30.062 34.858 -18.822 1.00 51.91 285 LYS A O 1
ATOM 2196 N N . PRO A 1 286 ? 29.369 36.829 -19.615 1.00 47.88 286 PRO A N 1
ATOM 2197 C CA . PRO A 1 286 ? 28.261 36.961 -18.669 1.00 47.88 286 PRO A CA 1
ATOM 2198 C C . PRO A 1 286 ? 27.255 35.814 -18.841 1.00 47.88 286 PRO A C 1
ATOM 2200 O O . PRO A 1 286 ? 26.530 35.753 -19.833 1.00 47.88 286 PRO A O 1
ATOM 2203 N N . ALA A 1 287 ? 27.219 34.900 -17.871 1.00 48.16 287 ALA A N 1
ATOM 2204 C CA . ALA A 1 287 ? 26.143 33.934 -17.730 1.00 48.16 287 ALA A CA 1
ATOM 2205 C C . ALA A 1 287 ? 24.904 34.668 -17.204 1.00 48.16 287 ALA A C 1
ATOM 2207 O O . ALA A 1 287 ? 24.956 35.358 -16.186 1.00 48.16 287 ALA A O 1
ATOM 2208 N N . THR A 1 288 ? 23.804 34.539 -17.932 1.00 54.50 288 THR A N 1
ATOM 2209 C CA . THR A 1 288 ? 22.474 35.042 -17.594 1.00 54.50 288 THR A CA 1
ATOM 2210 C C . THR A 1 288 ? 22.079 34.625 -16.176 1.00 54.50 288 THR A C 1
ATOM 2212 O O . THR A 1 288 ? 21.828 33.454 -15.897 1.00 54.50 288 THR A O 1
ATOM 2215 N N . THR A 1 289 ? 22.022 35.600 -15.271 1.00 53.66 289 THR A N 1
ATOM 2216 C CA . THR A 1 289 ? 21.534 35.455 -13.899 1.00 53.66 289 THR A CA 1
ATOM 2217 C C . THR A 1 289 ? 20.060 35.054 -13.939 1.00 53.66 289 THR A C 1
ATOM 2219 O O . THR A 1 289 ? 19.189 35.866 -14.251 1.00 53.66 289 THR A O 1
ATOM 2222 N N . LEU A 1 290 ? 19.769 33.784 -13.652 1.00 60.03 290 LEU A N 1
ATOM 2223 C CA . LEU A 1 290 ? 18.408 33.303 -13.421 1.00 60.03 290 LEU A CA 1
ATOM 2224 C C . LEU A 1 290 ? 17.849 34.028 -12.191 1.00 60.03 290 LEU A C 1
ATOM 2226 O O . LEU A 1 290 ? 18.271 33.772 -11.067 1.00 60.03 290 LEU A O 1
ATOM 2230 N N . ALA A 1 291 ? 16.926 34.962 -12.414 1.00 58.44 291 ALA A N 1
ATOM 2231 C CA . ALA A 1 291 ? 16.212 35.657 -11.354 1.00 58.44 291 ALA A CA 1
ATOM 2232 C C . ALA A 1 291 ? 15.378 34.645 -10.553 1.00 58.44 291 ALA A C 1
ATOM 2234 O O . ALA A 1 291 ? 14.303 34.221 -10.981 1.00 58.44 291 ALA A O 1
ATOM 2235 N N . SER A 1 292 ? 15.881 34.235 -9.390 1.00 68.44 292 SER A N 1
ATOM 2236 C CA . SER A 1 292 ? 15.121 33.451 -8.423 1.00 68.44 292 SER A CA 1
ATOM 2237 C C . SER A 1 292 ? 13.983 34.317 -7.885 1.00 68.44 292 SER A C 1
ATOM 2239 O O . SER A 1 292 ? 14.225 35.286 -7.169 1.00 68.44 292 SER A O 1
ATOM 2241 N N . SER A 1 293 ? 12.745 33.995 -8.253 1.00 74.19 293 SER A N 1
ATOM 2242 C CA . SER A 1 293 ? 11.562 34.668 -7.716 1.00 74.19 293 SER A CA 1
ATOM 2243 C C . SER A 1 293 ? 11.234 34.115 -6.328 1.00 74.19 293 SER A C 1
ATOM 2245 O O . SER A 1 293 ? 11.116 32.899 -6.144 1.00 74.19 293 SER A O 1
ATOM 2247 N N . SER A 1 294 ? 11.113 35.009 -5.346 1.00 85.19 294 SER A N 1
ATOM 2248 C CA . SER A 1 294 ? 10.532 34.718 -4.038 1.00 85.19 294 SER A CA 1
ATOM 2249 C C . SER A 1 294 ? 9.018 34.951 -4.079 1.00 85.19 294 SER A C 1
ATOM 2251 O O . SER A 1 294 ? 8.518 35.825 -4.790 1.00 85.19 294 SER A O 1
ATOM 2253 N N . VAL A 1 295 ? 8.269 34.139 -3.338 1.00 87.00 295 VAL A N 1
ATOM 2254 C CA . VAL A 1 295 ? 6.821 34.289 -3.133 1.00 87.00 295 VAL A CA 1
ATOM 2255 C C . VAL A 1 295 ? 6.568 34.392 -1.634 1.00 87.00 295 VAL A C 1
ATOM 2257 O O . VAL A 1 295 ? 7.212 33.682 -0.868 1.00 87.00 295 VAL A O 1
ATOM 2260 N N . ALA A 1 296 ? 5.650 35.262 -1.210 1.00 89.62 296 ALA A N 1
ATOM 2261 C CA . ALA A 1 296 ? 5.235 35.382 0.188 1.00 89.62 296 ALA A CA 1
ATOM 2262 C C . ALA A 1 296 ? 4.164 34.344 0.561 1.00 89.62 296 ALA A C 1
ATOM 2264 O O . ALA A 1 296 ? 3.438 33.858 -0.310 1.00 89.62 296 ALA A O 1
ATOM 2265 N N . CYS A 1 297 ? 4.030 34.005 1.849 1.00 90.62 297 CYS A N 1
ATOM 2266 C CA . CYS A 1 297 ? 2.964 33.101 2.291 1.00 90.62 297 CYS A CA 1
ATOM 2267 C C . CYS A 1 297 ? 1.583 33.695 1.952 1.00 90.62 297 CYS A C 1
ATOM 2269 O O . CYS A 1 297 ? 1.289 34.805 2.397 1.00 90.62 297 CYS A O 1
ATOM 2271 N N . PRO A 1 298 ? 0.696 32.965 1.253 1.00 88.88 298 PRO A N 1
ATOM 2272 C CA . PRO A 1 298 ? -0.629 33.477 0.901 1.00 88.88 298 PRO A CA 1
ATOM 2273 C C . PRO A 1 298 ? -1.538 33.684 2.120 1.00 88.88 298 PRO A C 1
ATOM 2275 O O . PRO A 1 298 ? -2.460 34.487 2.058 1.00 88.88 298 PRO A O 1
ATOM 2278 N N . CYS A 1 299 ? -1.284 32.981 3.229 1.00 89.56 299 CYS A N 1
ATOM 2279 C CA . CYS A 1 299 ? -2.131 33.039 4.420 1.00 89.56 299 CYS A CA 1
ATOM 2280 C C . CYS A 1 299 ? -1.793 34.212 5.349 1.00 89.56 299 CYS A C 1
ATOM 2282 O O . CYS A 1 299 ? -2.696 34.803 5.924 1.00 89.56 299 CYS A O 1
ATOM 2284 N N . CYS A 1 300 ? -0.511 34.548 5.520 1.00 92.56 300 CYS A N 1
ATOM 2285 C CA . CYS A 1 300 ? -0.084 35.572 6.487 1.00 92.56 300 CYS A CA 1
ATOM 2286 C C . CYS A 1 300 ? 0.818 36.665 5.902 1.00 92.56 300 CYS A C 1
ATOM 2288 O O . CYS A 1 300 ? 1.215 37.574 6.624 1.00 92.56 300 CYS A O 1
ATOM 2290 N N . GLY A 1 301 ? 1.203 36.570 4.627 1.00 90.00 301 GLY A N 1
ATOM 2291 C CA . GLY A 1 301 ? 2.149 37.492 3.993 1.00 90.00 301 GLY A CA 1
ATOM 2292 C C . GLY A 1 301 ? 3.599 37.364 4.476 1.00 90.00 301 GLY A C 1
ATOM 2293 O O . GLY A 1 301 ? 4.474 38.015 3.917 1.00 90.00 301 GLY A O 1
ATOM 2294 N N . ALA A 1 302 ? 3.879 36.527 5.480 1.00 87.31 302 ALA A N 1
ATOM 2295 C CA . ALA A 1 302 ? 5.214 36.364 6.041 1.00 87.31 302 ALA A CA 1
ATOM 2296 C C . ALA A 1 302 ? 6.042 35.289 5.316 1.00 87.31 302 ALA A C 1
ATOM 2298 O O . ALA A 1 302 ? 5.517 34.280 4.834 1.00 87.31 302 ALA A O 1
ATOM 2299 N N . GLY A 1 303 ? 7.361 35.496 5.314 1.00 84.12 303 GLY A N 1
ATOM 2300 C CA . GLY A 1 303 ? 8.356 34.601 4.724 1.00 84.12 303 GLY A CA 1
ATOM 2301 C C . GLY A 1 303 ? 8.553 34.813 3.223 1.00 84.12 303 GLY A C 1
ATOM 2302 O O . GLY A 1 303 ? 7.634 35.210 2.517 1.00 84.12 303 GLY A O 1
ATOM 2303 N N . GLU A 1 304 ? 9.758 34.519 2.742 1.00 86.00 304 GLU A N 1
ATOM 2304 C CA . GLU A 1 304 ? 10.076 34.435 1.318 1.00 86.00 304 GLU A CA 1
ATOM 2305 C C . GLU A 1 304 ? 10.383 32.983 0.960 1.00 86.00 304 GLU A C 1
ATOM 2307 O O . GLU A 1 304 ? 11.278 32.356 1.529 1.00 86.00 304 GLU A O 1
ATOM 2312 N N . PHE A 1 305 ? 9.632 32.439 0.008 1.00 85.31 305 PHE A N 1
ATOM 2313 C CA . PHE A 1 305 ? 9.780 31.064 -0.452 1.00 85.31 305 PHE A CA 1
ATOM 2314 C C . PHE A 1 305 ? 10.264 31.066 -1.893 1.00 85.31 305 PHE A C 1
ATOM 2316 O O . PHE A 1 305 ? 9.702 31.754 -2.742 1.00 85.31 305 PHE A O 1
ATOM 2323 N N . SER A 1 306 ? 11.306 30.292 -2.184 1.00 82.81 306 SER A N 1
ATOM 2324 C CA . SER A 1 306 ? 11.830 30.197 -3.544 1.00 82.81 306 SER A CA 1
ATOM 2325 C C . SER A 1 306 ? 10.818 29.479 -4.446 1.00 82.81 306 SER A C 1
ATOM 2327 O O . SER A 1 306 ? 10.386 28.366 -4.132 1.00 82.81 306 SER A O 1
ATOM 2329 N N . ALA A 1 307 ? 10.446 30.087 -5.576 1.00 72.69 307 ALA A N 1
ATOM 2330 C CA . ALA A 1 307 ? 9.423 29.563 -6.493 1.00 72.69 307 ALA A CA 1
ATOM 2331 C C . ALA A 1 307 ? 9.780 28.207 -7.141 1.00 72.69 307 ALA A C 1
ATOM 2333 O O . ALA A 1 307 ? 8.944 27.594 -7.801 1.00 72.69 307 ALA A O 1
ATOM 2334 N N . HIS A 1 308 ? 11.008 27.716 -6.946 1.00 71.62 308 HIS A N 1
ATOM 2335 C CA . HIS A 1 308 ? 11.472 26.421 -7.446 1.00 71.62 308 HIS A CA 1
ATOM 2336 C C . HIS A 1 308 ? 11.019 25.210 -6.614 1.00 71.62 308 HIS A C 1
ATOM 2338 O O . HIS A 1 308 ? 11.322 24.071 -6.976 1.00 71.62 308 HIS A O 1
ATOM 2344 N N . ILE A 1 309 ? 10.295 25.408 -5.510 1.00 65.81 309 ILE A N 1
ATOM 2345 C CA . ILE A 1 309 ? 9.915 24.302 -4.628 1.00 65.81 309 ILE A CA 1
ATOM 2346 C C . ILE A 1 309 ? 8.603 23.668 -5.124 1.00 65.81 309 ILE A C 1
ATOM 2348 O O . ILE A 1 309 ? 7.512 24.128 -4.811 1.00 65.81 309 ILE A O 1
ATOM 2352 N N . MET A 1 310 ? 8.709 22.565 -5.879 1.00 67.12 310 MET A N 1
ATOM 2353 C CA . MET A 1 310 ? 7.560 21.762 -6.355 1.00 67.12 310 MET A CA 1
ATOM 2354 C C . MET A 1 310 ? 6.898 20.889 -5.271 1.00 67.12 310 MET A C 1
ATOM 2356 O O . MET A 1 310 ? 6.031 20.068 -5.567 1.00 67.12 310 MET A O 1
ATOM 2360 N N . ARG A 1 311 ? 7.324 21.013 -4.014 1.00 75.00 311 ARG A N 1
ATOM 2361 C CA . ARG A 1 311 ? 6.762 20.280 -2.873 1.00 75.00 311 ARG A CA 1
ATOM 2362 C C . ARG A 1 311 ? 6.076 21.266 -1.935 1.00 75.00 311 ARG A C 1
ATOM 2364 O O . ARG A 1 311 ? 6.479 22.421 -1.868 1.00 75.00 311 ARG A O 1
ATOM 2371 N N . GLY A 1 312 ? 5.028 20.818 -1.244 1.00 83.06 312 GLY A N 1
ATOM 2372 C CA . GLY A 1 312 ? 4.297 21.654 -0.292 1.00 83.06 312 GLY A CA 1
ATOM 2373 C C . GLY A 1 312 ? 5.248 22.315 0.706 1.00 83.06 312 GLY A C 1
ATOM 2374 O O . GLY A 1 312 ? 6.126 21.663 1.269 1.00 83.06 312 GLY A O 1
ATOM 2375 N N . VAL A 1 313 ? 5.086 23.620 0.887 1.00 88.06 313 VAL A N 1
ATOM 2376 C CA . VAL A 1 313 ? 5.881 24.445 1.788 1.00 88.06 313 VAL A CA 1
ATOM 2377 C C . VAL A 1 313 ? 5.031 24.776 3.006 1.00 88.06 313 VAL A C 1
ATOM 2379 O O . VAL A 1 313 ? 3.870 25.162 2.879 1.00 88.06 313 VAL A O 1
ATOM 2382 N N . VAL A 1 314 ? 5.610 24.611 4.194 1.00 91.94 314 VAL A N 1
ATOM 2383 C CA . VAL A 1 314 ? 4.984 25.002 5.460 1.00 91.94 314 VAL A CA 1
ATOM 2384 C C . VAL A 1 314 ? 5.464 26.407 5.807 1.00 91.94 314 VAL A C 1
ATOM 2386 O O . VAL A 1 314 ? 6.665 26.632 5.969 1.00 91.94 314 VAL A O 1
ATOM 2389 N N . CYS A 1 315 ? 4.545 27.361 5.944 1.00 91.94 315 CYS A N 1
ATOM 2390 C CA . CYS A 1 315 ? 4.886 28.685 6.453 1.00 91.94 315 CYS A CA 1
ATOM 2391 C C . CYS A 1 315 ? 5.357 28.583 7.910 1.00 91.94 315 CYS A C 1
ATOM 2393 O O . CYS A 1 315 ? 4.618 28.088 8.754 1.00 91.94 315 CYS A O 1
ATOM 2395 N N . GLN A 1 316 ? 6.541 29.099 8.245 1.00 91.38 316 GLN A N 1
ATOM 2396 C CA . GLN A 1 316 ? 7.006 29.072 9.639 1.00 91.38 316 GLN A CA 1
ATOM 2397 C C . GLN A 1 316 ? 6.181 29.976 10.567 1.00 91.38 316 GLN A C 1
ATOM 2399 O O . GLN A 1 316 ? 6.045 29.667 11.747 1.00 91.38 316 GLN A O 1
ATOM 2404 N N . SER A 1 317 ? 5.593 31.055 10.042 1.00 92.06 317 SER A N 1
ATOM 2405 C CA . SER A 1 317 ? 4.840 32.028 10.841 1.00 92.06 317 SER A CA 1
ATOM 2406 C C . SER A 1 317 ? 3.433 31.550 11.201 1.00 92.06 317 SER A C 1
ATOM 2408 O O . SER A 1 317 ? 3.021 31.686 12.344 1.00 92.06 317 SER A O 1
ATOM 2410 N N . CYS A 1 318 ? 2.694 30.976 10.245 1.00 94.19 318 CYS A N 1
ATOM 2411 C CA . CYS A 1 318 ? 1.297 30.563 10.456 1.00 94.19 318 CYS A CA 1
ATOM 2412 C C . CYS A 1 318 ? 1.058 29.052 10.330 1.00 94.19 318 CYS A C 1
ATOM 2414 O O . CYS A 1 318 ? -0.073 28.600 10.465 1.00 94.19 318 CYS A O 1
ATOM 2416 N N . ARG A 1 319 ? 2.098 28.263 10.035 1.00 92.06 319 ARG A N 1
ATOM 2417 C CA . ARG A 1 319 ? 2.037 26.807 9.797 1.00 92.06 319 ARG A CA 1
ATOM 2418 C C . ARG A 1 319 ? 1.119 26.346 8.661 1.00 92.06 319 ARG A C 1
ATOM 2420 O O . ARG A 1 319 ? 0.938 25.143 8.489 1.00 92.06 319 ARG A O 1
ATOM 2427 N N . ALA A 1 320 ? 0.612 27.259 7.834 1.00 89.69 320 ALA A N 1
ATOM 2428 C CA . ALA A 1 320 ? -0.140 26.902 6.640 1.00 89.69 320 ALA A CA 1
ATOM 2429 C C . ALA A 1 320 ? 0.736 26.114 5.653 1.00 89.69 320 ALA A C 1
ATOM 2431 O O . ALA A 1 320 ? 1.856 26.530 5.341 1.00 89.69 320 ALA A O 1
ATOM 2432 N N . GLN A 1 321 ? 0.212 24.993 5.152 1.00 91.25 321 GLN A N 1
ATOM 2433 C CA . GLN A 1 321 ? 0.797 24.242 4.045 1.00 91.25 321 GLN A CA 1
ATOM 2434 C C . GLN A 1 321 ? 0.239 24.764 2.728 1.00 91.25 321 GLN A C 1
ATOM 2436 O O . GLN A 1 321 ? -0.971 24.759 2.517 1.00 91.25 321 GLN A O 1
ATOM 2441 N N . PHE A 1 322 ? 1.114 25.193 1.829 1.00 88.12 322 PHE A N 1
ATOM 2442 C CA . PHE A 1 322 ? 0.721 25.614 0.490 1.00 88.12 322 PHE A CA 1
ATOM 2443 C C . PHE A 1 322 ? 1.762 25.160 -0.527 1.00 88.12 322 PHE A C 1
ATOM 2445 O O . PHE A 1 322 ? 2.941 25.012 -0.217 1.00 88.12 322 PHE A O 1
ATOM 2452 N N . VAL A 1 323 ? 1.332 24.921 -1.760 1.00 85.88 323 VAL A N 1
ATOM 2453 C CA . VAL A 1 323 ? 2.246 24.660 -2.874 1.00 85.88 323 VAL A CA 1
ATOM 2454 C C . VAL A 1 323 ? 2.479 26.005 -3.555 1.00 85.88 323 VAL A C 1
ATOM 2456 O O . VAL A 1 323 ? 1.506 26.577 -4.052 1.00 85.88 323 VAL A O 1
ATOM 2459 N N . PRO A 1 324 ? 3.712 26.548 -3.573 1.00 73.50 324 PRO A N 1
ATOM 2460 C CA . PRO A 1 324 ? 4.011 27.717 -4.380 1.00 73.50 324 PRO A CA 1
ATOM 2461 C C . PRO A 1 324 ? 3.683 27.340 -5.818 1.00 73.50 324 PRO A C 1
ATOM 2463 O O . PRO A 1 324 ? 4.337 26.479 -6.407 1.00 73.50 324 PRO A O 1
ATOM 2466 N N . ALA A 1 325 ? 2.610 27.912 -6.365 1.00 68.06 325 ALA A N 1
ATOM 2467 C CA . ALA A 1 325 ? 2.302 27.729 -7.768 1.00 68.06 325 ALA A CA 1
ATOM 2468 C C . ALA A 1 325 ? 3.526 28.236 -8.525 1.00 68.06 325 ALA A C 1
ATOM 2470 O O . ALA A 1 325 ? 3.858 29.420 -8.430 1.00 68.06 325 ALA A O 1
ATOM 2471 N N . ALA A 1 326 ? 4.232 27.324 -9.199 1.00 57.56 326 ALA A N 1
ATOM 2472 C CA . ALA A 1 326 ? 5.365 27.691 -10.022 1.00 57.56 326 ALA A CA 1
ATOM 2473 C C . ALA A 1 326 ? 4.921 28.873 -10.883 1.00 57.56 326 ALA A C 1
ATOM 2475 O O . ALA A 1 326 ? 3.877 28.809 -11.545 1.00 57.56 326 ALA A O 1
ATOM 2476 N N . ILE A 1 327 ? 5.693 29.957 -10.855 1.00 56.06 327 ILE A N 1
ATOM 2477 C CA . ILE A 1 327 ? 5.530 31.093 -11.761 1.00 56.06 327 ILE A CA 1
ATOM 2478 C C . ILE A 1 327 ? 5.978 30.598 -13.149 1.00 56.06 327 ILE A C 1
ATOM 2480 O O . ILE A 1 327 ? 6.978 31.023 -13.707 1.00 56.06 327 ILE A O 1
ATOM 2484 N N . GLY A 1 328 ? 5.266 29.612 -13.693 1.00 52.66 328 GLY A N 1
ATOM 2485 C CA . GLY A 1 328 ? 5.535 28.957 -14.965 1.00 52.66 328 GLY A CA 1
ATOM 2486 C C . GLY A 1 328 ? 4.843 29.644 -16.135 1.00 52.66 328 GLY A C 1
ATOM 2487 O O . GLY A 1 328 ? 4.781 29.069 -17.212 1.00 52.66 328 GLY A O 1
ATOM 2488 N N . MET A 1 329 ? 4.283 30.847 -15.945 1.00 50.62 329 MET A N 1
ATOM 2489 C CA . MET A 1 329 ? 3.502 31.529 -16.988 1.00 50.62 329 MET A CA 1
ATOM 2490 C C . MET A 1 329 ? 3.734 33.044 -17.128 1.00 50.62 329 MET A C 1
ATOM 2492 O O . MET A 1 329 ? 3.014 33.688 -17.883 1.00 50.62 329 MET A O 1
ATOM 2496 N N . MET A 1 330 ? 4.737 33.640 -16.472 1.00 48.59 330 MET A N 1
ATOM 2497 C CA . MET A 1 330 ? 5.016 35.089 -16.611 1.00 48.59 330 MET A CA 1
ATOM 2498 C C . MET A 1 330 ? 6.194 35.426 -17.543 1.00 48.59 330 MET A C 1
ATOM 2500 O O . MET A 1 330 ? 6.553 36.592 -17.672 1.00 48.59 330 MET A O 1
ATOM 2504 N N . ALA A 1 331 ? 6.752 34.437 -18.247 1.00 47.88 331 ALA A N 1
ATOM 2505 C CA . ALA A 1 331 ? 7.752 34.638 -19.298 1.00 47.88 331 ALA A CA 1
ATOM 2506 C C . ALA A 1 331 ? 7.188 34.281 -20.687 1.00 47.88 331 ALA A C 1
ATOM 2508 O O . ALA A 1 331 ? 7.807 33.548 -21.447 1.00 47.88 331 ALA A O 1
ATOM 2509 N N . ALA A 1 332 ? 5.988 34.768 -21.013 1.00 48.47 332 ALA A N 1
ATOM 2510 C CA . ALA A 1 332 ? 5.601 34.929 -22.410 1.00 48.47 332 ALA A CA 1
ATOM 2511 C C . ALA A 1 332 ? 6.093 36.310 -22.854 1.00 48.47 332 ALA A C 1
ATOM 2513 O O . ALA A 1 332 ? 5.699 37.336 -22.293 1.00 48.47 332 ALA A O 1
ATOM 2514 N N . GLU A 1 333 ? 7.020 36.294 -23.804 1.00 46.72 333 GLU A N 1
ATOM 2515 C CA . GLU A 1 333 ? 7.655 37.444 -24.428 1.00 46.72 333 GLU A CA 1
ATOM 2516 C C . GLU A 1 333 ? 6.694 38.606 -24.688 1.00 46.72 333 GLU A C 1
ATOM 2518 O O . GLU A 1 333 ? 5.603 38.468 -25.248 1.00 46.72 333 GLU A O 1
ATOM 2523 N N . ARG A 1 334 ? 7.164 39.802 -24.331 1.00 47.62 334 ARG A N 1
ATOM 2524 C CA . ARG A 1 334 ? 6.592 41.078 -24.752 1.00 47.62 334 ARG A CA 1
ATOM 2525 C C . ARG A 1 334 ? 6.835 41.272 -26.252 1.00 47.62 334 ARG A C 1
ATOM 2527 O O . ARG A 1 334 ? 7.687 42.061 -26.643 1.00 47.62 334 ARG A O 1
ATOM 2534 N N . HIS A 1 335 ? 6.044 40.607 -27.084 1.00 47.97 335 HIS A N 1
ATOM 2535 C CA . HIS A 1 335 ? 5.892 40.935 -28.500 1.00 47.97 335 HIS A CA 1
ATOM 2536 C C . HIS A 1 335 ? 4.410 41.145 -28.819 1.00 47.97 335 HIS A C 1
ATOM 2538 O O . HIS A 1 335 ? 3.757 40.320 -29.444 1.00 47.97 335 HIS A O 1
ATOM 2544 N N . ALA A 1 336 ? 3.854 42.268 -28.364 1.00 45.09 336 ALA A N 1
ATOM 2545 C CA . ALA A 1 336 ? 2.569 42.757 -28.854 1.00 45.09 336 ALA A CA 1
ATOM 2546 C C . ALA A 1 336 ? 2.536 44.285 -28.775 1.00 45.09 336 ALA A C 1
ATOM 2548 O O . ALA A 1 336 ? 1.982 44.885 -27.852 1.00 45.09 336 ALA A O 1
ATOM 2549 N N . ALA A 1 337 ? 3.152 44.920 -29.770 1.00 50.91 337 ALA A N 1
ATOM 2550 C CA . ALA A 1 337 ? 2.811 46.283 -30.121 1.00 50.91 337 ALA A CA 1
ATOM 2551 C C . ALA A 1 337 ? 1.358 46.295 -30.626 1.00 50.91 337 ALA A C 1
ATOM 2553 O O . ALA A 1 337 ? 1.035 45.709 -31.653 1.00 50.91 337 ALA A O 1
ATOM 2554 N N . GLY A 1 338 ? 0.486 46.958 -29.868 1.00 46.53 338 GLY A N 1
ATOM 2555 C CA . GLY A 1 338 ? -0.715 47.596 -30.393 1.00 46.53 338 GLY A CA 1
ATOM 2556 C C . GLY A 1 338 ? -1.918 46.702 -30.676 1.00 46.53 338 GLY A C 1
ATOM 2557 O O . GLY A 1 338 ? -2.239 46.483 -31.833 1.00 46.53 338 GLY A O 1
ATOM 2558 N N . ARG A 1 339 ? -2.700 46.350 -29.645 1.00 55.06 339 ARG A N 1
ATOM 2559 C CA . ARG A 1 339 ? -4.174 46.372 -29.749 1.00 55.06 339 ARG A CA 1
ATOM 2560 C C . ARG A 1 339 ? -4.804 46.841 -28.436 1.00 55.06 339 ARG A C 1
ATOM 2562 O O . ARG A 1 339 ? -4.523 46.319 -27.362 1.00 55.06 339 ARG A O 1
ATOM 2569 N N . LYS A 1 340 ? -5.639 47.872 -28.571 1.00 55.94 340 LYS A N 1
ATOM 2570 C CA . LYS A 1 340 ? -6.523 48.501 -27.578 1.00 55.94 340 LYS A CA 1
ATOM 2571 C C . LYS A 1 340 ? -7.281 47.406 -26.801 1.00 55.94 340 LYS A C 1
ATOM 2573 O O . LYS A 1 340 ? -8.055 46.679 -27.413 1.00 55.94 340 LYS A O 1
ATOM 2578 N N . LYS A 1 341 ? -7.044 47.255 -25.494 1.00 63.66 341 LYS A N 1
ATOM 2579 C CA . LYS A 1 341 ? -7.768 46.300 -24.637 1.00 63.66 341 LYS A CA 1
ATOM 2580 C C . LYS A 1 341 ? -8.228 47.001 -23.367 1.00 63.66 341 LYS A C 1
ATOM 2582 O O . LYS A 1 341 ? -7.418 47.610 -22.667 1.00 63.66 341 LYS A O 1
ATOM 2587 N N . ASP A 1 342 ? -9.531 46.923 -23.130 1.00 63.56 342 ASP A N 1
ATOM 2588 C CA . ASP A 1 342 ? -10.230 47.479 -21.981 1.00 63.56 342 ASP A CA 1
ATOM 2589 C C . ASP A 1 342 ? -9.549 47.126 -20.658 1.00 63.56 342 ASP A C 1
ATOM 2591 O O . ASP A 1 342 ? -9.199 45.972 -20.384 1.00 63.56 342 ASP A O 1
ATOM 2595 N N . ARG A 1 343 ? -9.358 48.155 -19.829 1.00 57.34 343 ARG A N 1
ATOM 2596 C CA . ARG A 1 343 ? -8.864 48.033 -18.459 1.00 57.34 343 ARG A CA 1
ATOM 2597 C C . ARG A 1 343 ? -9.971 47.449 -17.582 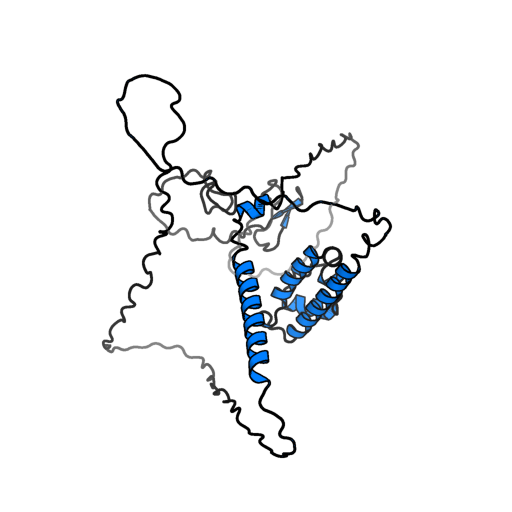1.00 57.34 343 ARG A C 1
ATOM 2599 O O . ARG A 1 343 ? -10.710 48.195 -16.951 1.00 57.34 343 ARG A O 1
ATOM 2606 N N . ALA A 1 344 ? -10.057 46.125 -17.510 1.00 58.97 344 ALA A N 1
ATOM 2607 C CA . ALA A 1 344 ? -10.729 45.481 -16.389 1.00 58.97 344 ALA A CA 1
ATOM 2608 C C . ALA A 1 344 ? -9.875 45.675 -15.125 1.00 58.97 344 ALA A C 1
ATOM 2610 O O . ALA A 1 344 ? -8.672 45.390 -15.113 1.00 58.97 344 ALA A O 1
ATOM 2611 N N . SER A 1 345 ? -10.494 46.215 -14.081 1.00 68.75 345 SER A N 1
ATOM 2612 C CA . SER A 1 345 ? -9.922 46.463 -12.761 1.00 68.75 345 SER A CA 1
ATOM 2613 C C . SER A 1 345 ? -9.252 45.200 -12.215 1.00 68.75 345 SER A C 1
ATOM 2615 O O . SER A 1 345 ? -9.859 44.135 -12.147 1.00 68.75 345 SER A O 1
ATOM 2617 N N . ARG A 1 346 ? -8.003 45.322 -11.756 1.00 63.75 346 ARG A N 1
ATOM 2618 C CA . ARG A 1 346 ? -7.164 44.229 -11.220 1.00 63.75 346 ARG A CA 1
ATOM 2619 C C . ARG A 1 346 ? -7.764 43.497 -9.995 1.00 63.75 346 ARG A C 1
ATOM 2621 O O . ARG A 1 346 ? -7.168 42.538 -9.527 1.00 63.75 346 ARG A O 1
ATOM 2628 N N . GLY A 1 347 ? -8.921 43.932 -9.488 1.00 73.19 347 GLY A N 1
ATOM 2629 C CA . GLY A 1 347 ? -9.653 43.320 -8.372 1.00 73.19 347 GLY A CA 1
ATOM 2630 C C . GLY A 1 347 ? -10.732 42.300 -8.763 1.00 73.19 347 GLY A C 1
ATOM 2631 O O . GLY A 1 347 ? -11.391 41.766 -7.877 1.00 73.19 347 GLY A O 1
ATOM 2632 N N . GLU A 1 348 ? -10.940 42.023 -10.053 1.00 78.19 348 GLU A N 1
ATOM 2633 C CA . GLU A 1 348 ? -12.060 41.181 -10.509 1.00 78.19 348 GLU A CA 1
ATOM 2634 C C . GLU A 1 348 ? -11.709 39.719 -10.803 1.00 78.19 348 GLU A C 1
ATOM 2636 O O . GLU A 1 348 ? -12.596 38.974 -11.202 1.00 78.19 348 GLU A O 1
ATOM 2641 N N . LEU A 1 349 ? -10.464 39.269 -10.631 1.00 84.00 349 LEU A N 1
ATOM 2642 C CA . LEU A 1 349 ? -10.057 37.894 -10.960 1.00 84.00 349 LEU A CA 1
ATOM 2643 C C . LEU A 1 349 ? -10.021 36.991 -9.712 1.00 84.00 349 LEU A C 1
ATOM 2645 O O . LEU A 1 349 ? -9.699 37.452 -8.620 1.00 84.00 349 LEU A O 1
ATOM 2649 N N . CYS A 1 350 ? -10.341 35.701 -9.874 1.00 86.19 350 CYS A N 1
ATOM 2650 C CA . CYS A 1 350 ? -10.185 34.683 -8.826 1.00 86.19 350 CYS A CA 1
ATOM 2651 C C . CYS A 1 350 ? -8.712 34.531 -8.423 1.00 86.19 350 CYS A C 1
ATOM 2653 O O . CYS A 1 350 ? -7.820 34.882 -9.197 1.00 86.19 350 CYS A O 1
ATOM 2655 N N . ALA A 1 351 ? -8.446 33.923 -7.263 1.00 80.62 351 ALA A N 1
ATOM 2656 C CA . ALA A 1 351 ? -7.088 33.669 -6.770 1.00 80.62 351 ALA A CA 1
ATOM 2657 C C . ALA A 1 351 ? -6.214 32.877 -7.766 1.00 80.62 351 ALA A C 1
ATOM 2659 O O . ALA A 1 351 ? -5.001 33.057 -7.816 1.00 80.62 351 ALA A O 1
ATOM 2660 N N . CYS A 1 352 ? -6.826 32.048 -8.619 1.00 83.44 352 CYS A N 1
ATOM 2661 C CA . CYS A 1 352 ? -6.127 31.326 -9.684 1.00 83.44 352 CYS A CA 1
ATOM 2662 C C . CYS A 1 352 ? -5.750 32.196 -10.903 1.00 83.44 352 CYS A C 1
ATOM 2664 O O . CYS A 1 352 ? -5.044 31.723 -11.791 1.00 83.44 352 CYS A O 1
ATOM 2666 N N . GLY A 1 353 ? -6.268 33.425 -11.004 1.00 84.56 353 GLY A N 1
ATOM 2667 C CA . GLY A 1 353 ? -6.068 34.349 -12.125 1.00 84.56 353 GLY A CA 1
ATOM 2668 C C . GLY A 1 353 ? -6.789 33.978 -13.429 1.00 84.56 353 GLY A C 1
ATOM 2669 O O . GLY A 1 353 ? -6.651 34.700 -14.413 1.00 84.56 353 GLY A O 1
ATOM 2670 N N . LYS A 1 354 ? -7.545 32.869 -13.467 1.00 82.31 354 LYS A N 1
ATOM 2671 C CA . LYS A 1 354 ? -8.119 32.310 -14.711 1.00 82.31 354 LYS A CA 1
ATOM 2672 C C . LYS A 1 354 ? -9.574 32.683 -14.988 1.00 82.31 354 LYS A C 1
ATOM 2674 O O . LYS A 1 354 ? -10.020 32.546 -16.120 1.00 82.31 354 LYS A O 1
ATOM 2679 N N . ALA A 1 355 ? -10.314 33.135 -13.984 1.00 85.56 355 ALA A N 1
ATOM 2680 C CA . ALA A 1 355 ? -11.721 33.501 -14.120 1.00 85.56 355 ALA A CA 1
ATOM 2681 C C . ALA A 1 355 ? -12.018 34.766 -13.319 1.00 85.56 355 ALA A C 1
ATOM 2683 O O . ALA A 1 355 ? -11.218 35.153 -12.464 1.00 85.56 355 ALA A O 1
ATOM 2684 N N . LYS A 1 356 ? -13.168 35.400 -13.573 1.00 85.31 356 LYS A N 1
ATOM 2685 C CA . LYS A 1 356 ? -13.648 36.463 -12.689 1.00 85.31 356 LYS A CA 1
ATOM 2686 C C . LYS A 1 356 ? -13.982 35.889 -11.305 1.00 85.31 356 LYS A C 1
ATOM 2688 O O . LYS A 1 356 ? -14.290 34.702 -11.181 1.00 85.31 356 LYS A O 1
ATOM 2693 N N . LYS A 1 357 ? -13.889 36.717 -10.266 1.00 83.94 357 LYS A N 1
ATOM 2694 C CA . LYS A 1 357 ? -14.279 36.376 -8.891 1.00 83.94 357 LYS A CA 1
ATOM 2695 C C . LYS A 1 357 ? -15.716 35.820 -8.895 1.00 83.94 357 LYS A C 1
ATOM 2697 O O . LYS A 1 357 ? -16.582 36.422 -9.523 1.00 83.94 357 LYS A O 1
ATOM 2702 N N . GLY A 1 358 ? -15.936 34.665 -8.260 1.00 83.38 358 GLY A N 1
ATOM 2703 C CA . GLY A 1 358 ? -17.231 33.961 -8.234 1.00 83.38 358 GLY A CA 1
ATOM 2704 C C . GLY A 1 358 ? -17.568 33.110 -9.471 1.00 83.38 358 GLY A C 1
ATOM 2705 O O . GLY A 1 358 ? -18.684 32.624 -9.584 1.00 83.38 358 GLY A O 1
ATOM 2706 N N . LEU A 1 359 ? -16.642 32.940 -10.428 1.00 82.19 359 LEU A N 1
ATOM 2707 C CA . LEU A 1 359 ? -16.834 32.064 -11.602 1.00 82.19 359 LEU A CA 1
ATOM 2708 C C . LEU A 1 359 ? -15.814 30.920 -11.687 1.00 82.19 359 LEU A C 1
ATOM 2710 O O . LEU A 1 359 ? -15.811 30.160 -12.656 1.00 82.19 359 LEU A O 1
ATOM 2714 N N . CYS A 1 360 ? -14.903 30.806 -10.719 1.00 84.25 360 CYS A N 1
ATOM 2715 C CA . CYS A 1 360 ? -13.939 29.715 -10.702 1.00 84.25 360 CYS A CA 1
ATOM 2716 C C . CYS A 1 360 ? -14.416 28.608 -9.771 1.00 84.25 360 CYS A C 1
ATOM 2718 O O . CYS A 1 360 ? -14.305 28.747 -8.564 1.00 84.25 360 CYS A O 1
ATOM 2720 N N . PHE A 1 361 ? -14.808 27.470 -10.342 1.00 82.69 361 PHE A N 1
ATOM 2721 C CA . PHE A 1 361 ? -15.210 26.272 -9.595 1.00 82.69 361 PHE A CA 1
ATOM 2722 C C . PHE A 1 361 ? -14.133 25.734 -8.625 1.00 82.69 361 PHE A C 1
ATOM 2724 O O . PHE A 1 361 ? -14.415 24.891 -7.788 1.00 82.69 361 PHE A O 1
ATOM 2731 N N . LEU A 1 362 ? -12.877 26.179 -8.763 1.00 76.75 362 LEU A N 1
ATOM 2732 C CA . LEU A 1 362 ? -11.756 25.768 -7.911 1.00 76.75 362 LEU A CA 1
ATOM 2733 C C . LEU A 1 362 ? -11.432 26.749 -6.776 1.00 76.75 362 LEU A C 1
ATOM 2735 O O . LEU A 1 362 ? -10.648 26.384 -5.905 1.00 76.75 362 LEU A O 1
ATOM 2739 N N . CYS A 1 363 ? -11.924 27.990 -6.821 1.00 73.56 363 CYS A N 1
ATOM 2740 C CA . CYS A 1 363 ? -11.672 28.978 -5.765 1.00 73.56 363 CYS A CA 1
ATOM 2741 C C . CYS A 1 363 ? -12.946 29.671 -5.263 1.00 73.56 363 CYS A C 1
ATOM 2743 O O . CYS A 1 363 ? -12.866 30.812 -4.807 1.00 73.56 363 CYS A O 1
ATOM 2745 N N . ASP A 1 364 ? -14.075 28.965 -5.364 1.00 61.94 364 ASP A N 1
ATOM 2746 C CA . ASP A 1 364 ? -15.321 29.251 -4.642 1.00 61.94 364 ASP A CA 1
ATOM 2747 C C . ASP A 1 364 ? -15.340 28.493 -3.309 1.00 61.94 364 ASP A C 1
ATOM 2749 O O . ASP A 1 364 ? -14.877 27.323 -3.307 1.00 61.94 364 ASP A O 1
#

Radius of gyration: 39.65 Å; chains: 1; bounding box: 119×99×93 Å

Secondary structure (DSSP, 8-state):
---GGGS-HHHHHHHHHHHTT-HHHHHHHHHTT-HHHHHHHHHHHHHHH-TTT---TTHHHHHHHHHHHHHHHHHHHHHTS--TT-------------PPPPPPPPPPP-------------------SS------------PPPP-S-----PPPP---------------PPPP---PPPPP-------------------S--HHHHHHHHHHHHHHHHHHHHHHHHS----HHHHHHHS--------------------------------------------------EEE-TTTS--EEETT--S-EE-TTT--EE------SS-S-------------TTSB-TTSSSBTT--TT--

Foldseek 3Di:
DDQLLPDALVRNLVQLVVCQLPLCNQQNPVLLADVVSVVVSLVSNLVSLPCVVDVDPCSVVSNVSSVVSSVVSNVVNVPVVDDPPPPDDDDDPPPPDPDDDDDDDDDDDDDDDDDDDDDDDDDDDDDDDDDDDPDDPPVPPPDDPPPPPPDPDDDDDDDDDDDDDDDDDDDDDDDDDDDDDDDDDDDDDDDDDDDDDDDDDDDDDDPPVVVVVVVVVVVVVVVVVVVVPVVDDPDVVNVVVVPPPPPPPPDPDDDDDDDDDDDDDDDDDDDDDDDDDDDDDDDDDDDDPDPFAWDADPPPRDDTDGLPDQDWDQDPPPRDTDGNPRPPDPPPDPDDDDDDDDDDDPQQAAPVRPHGPPPDPVRD

pLDDT: mean 71.59, std 17.79, range [38.75, 98.56]

InterPro domains:
  IPR001623 DnaJ domain [PF00226] (35-71)
  IPR001623 DnaJ domain [PS50076] (22-92)
  IPR001623 DnaJ domain [cd06257] (35-71)
  IPR036869 Chaperone J-domain superfamily [G3DSA:1.10.287.110] (15-79)
  IPR036869 Chaperone J-domain superfamily [SSF46565] (13-71)